Protein AF-A0A7Y5GXI4-F1 (afdb_monomer_lite)

Radius of gyration: 30.25 Å; chains: 1; bounding box: 59×99×80 Å

Sequence (284 aa):
MESFGSMLVVTMGVVTIVIAIAVLALARKTQARMLRVLALFGCLVLPVLTLSAISGMTFEKSKKTDFCISCHSMEAYGHSLSAEDSEYIPAVHYQNNYVPKDKACYTCHTDYTWYGTVKGKMNGMKHLWVAYMGEVPEKIELYSPYQNRECLQCHDGSKKFEKKKAHRTDDVTIADLKSGKTSCLQSGCHDVIHEVDEFRDGPQVPEEEEEEADEEANEEAADEPAEEAAEPAADEPAADEDKAAEEANPADVAGETPTPSDNPEANNPQPNEGTGEQPDKATE

pLDDT: mean 75.32, std 19.66, range [39.31, 96.69]

Secondary structure (DSSP, 8-state):
-HHHHHHHHHHHHHHHHHHHHHHHHHHHH---HHHHHHHHHHHHHHHHHHHHHHHHHHHHHTTSHHHHHTSGGGHHHHHGGG---TT-HHHHHHHTTSS-GGGHHHHHHS-SSHHHHHHHHHHHHHHHHHHHHS---SS---SSPPPHHHHHHHHTT-HHHHH-GGGSSSS--HHHHHHTSS-TTSTTSS--S--HHHHTTPPPPPTTSSSSHHHHHHHGGG----------------------------------PPP-----------------PPPPP---

Foldseek 3Di:
DVVVVVVVLVVVVVVLVVVLVVLVVVLVVDPDPVSVVVSVCSNPVVVVVSVVVVCVVVLVQCQFPCNQCVDLVCVLLVVLLCDPDPLAPNVVCQVVVVDPVGRSCVLQCFDPDPCSSVVVVVVVVVVVCCVPPHPDDPDDDDPDPRALVSVCVSLPPDPCNQPDVVCVDPVHHPVCSVVRVDDCCPPPHSVNYRPSVVRNPPDRPDPPDPPVVVVVVVVVPPDDDDDDDDDDDDDDDDDYDDDDDDDDDDDDDDDDDDDDDDDDDDDDDDDDPDDDDDDDDDDD

Structure (mmCIF, N/CA/C/O backbone):
data_AF-A0A7Y5GXI4-F1
#
_entry.id   AF-A0A7Y5GXI4-F1
#
loop_
_atom_site.group_PDB
_atom_site.id
_atom_site.type_symbol
_atom_site.label_atom_id
_atom_site.label_alt_id
_atom_site.label_comp_id
_atom_site.label_asym_id
_atom_site.label_entity_id
_atom_site.label_seq_id
_atom_site.pdbx_PDB_ins_code
_atom_site.Cartn_x
_atom_site.Cartn_y
_atom_site.Cartn_z
_atom_site.occupancy
_atom_site.B_iso_or_equiv
_atom_site.auth_seq_id
_atom_site.auth_comp_id
_atom_site.auth_asym_id
_atom_site.auth_atom_id
_atom_site.pdbx_PDB_model_num
ATOM 1 N N . MET A 1 1 ? -10.331 7.078 -22.422 1.00 53.31 1 MET A N 1
ATOM 2 C CA . MET A 1 1 ? -9.021 7.763 -22.617 1.00 53.31 1 MET A CA 1
ATOM 3 C C . MET A 1 1 ? -7.782 6.856 -22.497 1.00 53.31 1 MET A C 1
ATOM 5 O O . MET A 1 1 ? -6.699 7.273 -22.898 1.00 53.31 1 MET A O 1
ATOM 9 N N . GLU A 1 2 ? -7.886 5.614 -22.014 1.00 52.84 2 GLU A N 1
ATOM 10 C CA . GLU A 1 2 ? -6.703 4.772 -21.747 1.00 52.84 2 GLU A CA 1
ATOM 11 C C . GLU A 1 2 ? -6.013 4.172 -22.988 1.00 52.84 2 GLU A C 1
ATOM 13 O O . GLU A 1 2 ? -4.799 3.953 -22.979 1.00 52.84 2 GLU A O 1
ATOM 18 N N . SER A 1 3 ? -6.745 3.980 -24.092 1.00 60.69 3 SER A N 1
ATOM 19 C CA . SER A 1 3 ? -6.191 3.467 -25.357 1.00 60.69 3 SER A CA 1
ATOM 20 C C . SER A 1 3 ? -5.168 4.419 -25.992 1.00 60.69 3 SER A C 1
ATOM 22 O O . SER A 1 3 ? -4.167 3.972 -26.559 1.00 60.69 3 SER A O 1
ATOM 24 N N . PHE A 1 4 ? -5.363 5.731 -25.831 1.00 70.38 4 PHE A N 1
ATOM 25 C CA . PHE A 1 4 ? -4.449 6.756 -26.335 1.00 70.38 4 PHE A CA 1
ATOM 26 C C . PHE A 1 4 ? -3.092 6.721 -25.623 1.00 70.38 4 PHE A C 1
ATOM 28 O O . PHE A 1 4 ? -2.059 6.870 -26.274 1.00 70.38 4 PHE A O 1
ATOM 35 N N . GLY A 1 5 ? -3.069 6.453 -24.313 1.00 67.31 5 GLY A N 1
ATOM 36 C CA . GLY A 1 5 ? -1.829 6.380 -23.535 1.00 67.31 5 GLY A CA 1
ATOM 37 C C . GLY A 1 5 ? -0.940 5.206 -23.951 1.00 67.31 5 GLY A C 1
ATOM 38 O O . GLY A 1 5 ? 0.255 5.381 -24.191 1.00 67.31 5 GLY A O 1
ATOM 39 N N . SER A 1 6 ? -1.529 4.020 -24.115 1.00 71.00 6 SER A N 1
ATOM 40 C CA . SER A 1 6 ? -0.804 2.820 -24.557 1.00 71.00 6 SER A CA 1
ATOM 41 C C . SER A 1 6 ? -0.265 2.968 -25.983 1.00 71.00 6 SER A C 1
ATOM 43 O O . SER A 1 6 ? 0.884 2.614 -26.255 1.00 71.00 6 SER A O 1
ATOM 45 N N . MET A 1 7 ? -1.049 3.564 -26.886 1.00 76.56 7 MET A N 1
ATOM 46 C CA . MET A 1 7 ? -0.609 3.845 -28.255 1.00 76.56 7 MET A CA 1
ATOM 47 C C . MET A 1 7 ? 0.530 4.877 -28.289 1.00 76.56 7 MET A C 1
ATOM 49 O O . MET A 1 7 ? 1.476 4.729 -29.065 1.00 76.56 7 MET A O 1
ATOM 53 N N . LEU A 1 8 ? 0.500 5.880 -27.409 1.00 78.38 8 LEU A N 1
ATOM 54 C CA . LEU A 1 8 ? 1.546 6.898 -27.295 1.00 78.38 8 LEU A CA 1
ATOM 55 C C . LEU A 1 8 ? 2.864 6.311 -26.767 1.00 78.38 8 LEU A C 1
ATOM 57 O O . LEU A 1 8 ? 3.928 6.595 -27.309 1.00 78.38 8 LEU A O 1
ATOM 61 N N . VAL A 1 9 ? 2.817 5.416 -25.777 1.00 74.31 9 VAL A N 1
ATOM 62 C CA . VAL A 1 9 ? 4.024 4.748 -25.257 1.00 74.31 9 VAL A CA 1
ATOM 63 C C . VAL A 1 9 ? 4.666 3.842 -26.311 1.00 74.31 9 VAL A C 1
ATOM 65 O O . VAL A 1 9 ? 5.884 3.886 -26.500 1.00 74.31 9 VAL A O 1
ATOM 68 N N . VAL A 1 10 ? 3.865 3.057 -27.040 1.00 80.19 10 VAL A N 1
ATOM 69 C CA . VAL A 1 10 ? 4.369 2.182 -28.113 1.00 80.19 10 VAL A CA 1
ATOM 70 C C . VAL A 1 10 ? 4.963 3.006 -29.254 1.00 80.19 10 VAL A C 1
ATOM 72 O O . VAL A 1 10 ? 6.066 2.713 -29.716 1.00 80.19 10 VAL A O 1
ATOM 75 N N . THR A 1 11 ? 4.276 4.065 -29.687 1.00 80.31 11 THR A N 1
ATOM 76 C CA . THR A 1 11 ? 4.776 4.943 -30.754 1.00 80.31 11 THR A CA 1
ATOM 77 C C . THR A 1 11 ? 6.047 5.671 -30.336 1.00 80.31 11 THR A C 1
ATOM 79 O O . THR A 1 11 ? 7.002 5.674 -31.113 1.00 80.31 11 THR A O 1
ATOM 82 N N . MET A 1 12 ? 6.130 6.194 -29.106 1.00 77.38 12 MET A N 1
ATOM 83 C CA . MET A 1 12 ? 7.370 6.773 -28.591 1.00 77.38 12 MET A CA 1
ATOM 84 C C . MET A 1 12 ? 8.491 5.739 -28.576 1.00 77.38 12 MET A C 1
ATOM 86 O O . MET A 1 12 ? 9.540 6.018 -29.136 1.00 77.38 12 MET A O 1
ATOM 90 N N . GLY A 1 13 ? 8.267 4.531 -28.048 1.00 79.50 13 GLY A N 1
ATOM 91 C CA . GLY A 1 13 ? 9.274 3.463 -28.029 1.00 79.50 13 GLY A CA 1
ATOM 92 C C . GLY A 1 13 ? 9.808 3.104 -29.421 1.00 79.50 13 GLY A C 1
ATOM 93 O O . GLY A 1 13 ? 11.023 3.025 -29.618 1.00 79.50 13 GLY A O 1
ATOM 94 N N . VAL A 1 14 ? 8.920 2.953 -30.409 1.00 82.81 14 VAL A N 1
ATOM 95 C CA . VAL A 1 14 ? 9.296 2.691 -31.809 1.00 82.81 14 VAL A CA 1
ATOM 96 C C . VAL A 1 14 ? 10.087 3.860 -32.392 1.00 82.81 14 VAL A C 1
ATOM 98 O O . VAL A 1 14 ? 11.131 3.640 -33.006 1.00 82.81 14 VAL A O 1
ATOM 101 N N . VAL A 1 15 ? 9.649 5.101 -32.165 1.00 82.94 15 VAL A N 1
ATOM 102 C CA . VAL A 1 15 ? 10.363 6.305 -32.612 1.00 82.94 15 VAL A CA 1
ATOM 103 C C . VAL A 1 15 ? 11.758 6.363 -31.991 1.00 82.94 15 VAL A C 1
ATOM 105 O O . VAL A 1 15 ? 12.724 6.624 -32.706 1.00 82.94 15 VAL A O 1
ATOM 108 N N . THR A 1 16 ? 11.909 6.027 -30.709 1.00 78.69 16 THR A N 1
ATOM 109 C CA . THR A 1 16 ? 13.209 5.968 -30.036 1.00 78.69 16 THR A CA 1
ATOM 110 C C . THR A 1 16 ? 14.153 4.967 -30.690 1.00 78.69 16 THR A C 1
ATOM 112 O O . THR A 1 16 ? 15.319 5.278 -30.931 1.00 78.69 16 THR A O 1
ATOM 115 N N . ILE A 1 17 ? 13.649 3.772 -31.012 1.00 81.69 17 ILE A N 1
ATOM 116 C CA . ILE A 1 17 ? 14.421 2.714 -31.671 1.00 81.69 17 ILE A CA 1
ATOM 117 C C . ILE A 1 17 ? 14.809 3.144 -33.090 1.00 81.69 17 ILE A C 1
ATOM 119 O O . ILE A 1 17 ? 15.964 2.988 -33.483 1.00 81.69 17 ILE A O 1
ATOM 123 N N . VAL A 1 18 ? 13.884 3.735 -33.850 1.00 83.94 18 VAL A N 1
ATOM 124 C CA . VAL A 1 18 ? 14.155 4.234 -35.207 1.00 83.94 18 VAL A CA 1
ATOM 125 C C . VAL A 1 18 ? 15.18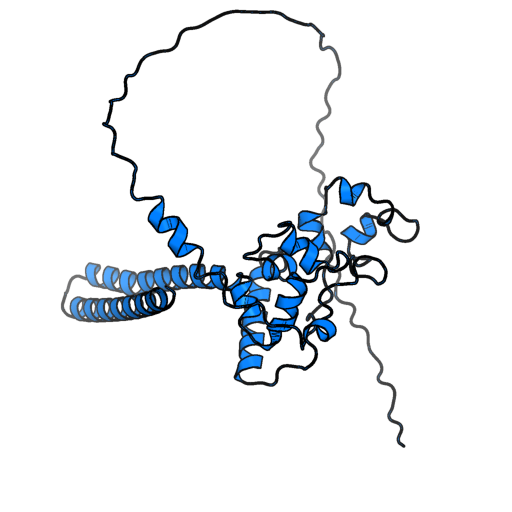8 5.361 -35.178 1.00 83.94 18 VAL A C 1
ATOM 127 O O . VAL A 1 18 ? 16.126 5.336 -35.973 1.00 83.94 18 VAL A O 1
ATOM 130 N N . ILE A 1 19 ? 15.082 6.305 -34.237 1.00 80.88 19 ILE A N 1
ATOM 131 C CA . ILE A 1 19 ? 16.066 7.379 -34.043 1.00 80.88 19 ILE A CA 1
ATOM 132 C C . ILE A 1 19 ? 17.422 6.789 -33.654 1.00 80.88 19 ILE A C 1
ATOM 134 O O . ILE A 1 19 ? 18.431 7.185 -34.230 1.00 80.88 19 ILE A O 1
ATOM 138 N N . ALA A 1 20 ? 17.470 5.813 -32.746 1.00 77.69 20 ALA A N 1
ATOM 139 C CA . ALA A 1 20 ? 18.709 5.141 -32.365 1.00 77.69 20 ALA A CA 1
ATOM 140 C C . ALA A 1 20 ? 19.372 4.445 -33.567 1.00 77.69 20 ALA A C 1
ATOM 142 O O . ALA A 1 20 ? 20.564 4.636 -33.811 1.00 77.69 20 ALA A O 1
ATOM 143 N N . ILE A 1 21 ? 18.605 3.703 -34.375 1.00 82.50 21 ILE A N 1
ATOM 144 C CA . ILE A 1 21 ? 19.098 3.039 -35.592 1.00 82.50 21 ILE A CA 1
ATOM 145 C C . ILE A 1 21 ? 19.581 4.069 -36.620 1.00 82.50 21 ILE A C 1
ATOM 147 O O . ILE A 1 21 ? 20.664 3.908 -37.187 1.00 82.50 21 ILE A O 1
ATOM 151 N N . ALA A 1 22 ? 18.822 5.144 -36.841 1.00 81.19 22 ALA A N 1
ATOM 152 C CA . ALA A 1 22 ? 19.187 6.214 -37.764 1.00 81.19 22 ALA A CA 1
ATOM 153 C C . ALA A 1 22 ? 20.466 6.935 -37.312 1.00 81.19 22 ALA A C 1
ATOM 155 O O . ALA A 1 22 ? 21.380 7.135 -38.111 1.00 81.19 22 ALA A O 1
ATOM 156 N N . VAL A 1 23 ? 20.586 7.253 -36.021 1.00 76.69 23 VAL A N 1
ATOM 157 C CA . VAL A 1 23 ? 21.778 7.860 -35.418 1.00 76.69 23 VAL A CA 1
ATOM 158 C C . VAL A 1 23 ? 22.985 6.930 -35.541 1.00 76.69 23 VAL A C 1
ATOM 160 O O . VAL A 1 23 ? 24.057 7.386 -35.932 1.00 76.69 23 VAL A O 1
ATOM 163 N N . LEU A 1 24 ? 22.830 5.624 -35.307 1.00 76.31 24 LEU A N 1
ATOM 164 C CA . LEU A 1 24 ? 23.898 4.637 -35.503 1.00 76.31 24 LEU A CA 1
ATOM 165 C C . LEU A 1 24 ? 24.318 4.521 -36.979 1.00 76.31 24 LEU A C 1
ATOM 167 O O . LEU A 1 24 ? 25.513 4.443 -37.279 1.00 76.31 24 LEU A O 1
ATOM 171 N N . ALA A 1 25 ? 23.363 4.551 -37.912 1.00 81.06 25 ALA A N 1
ATOM 172 C CA . ALA A 1 25 ? 23.631 4.520 -39.349 1.00 81.06 25 ALA A CA 1
ATOM 173 C C . ALA A 1 25 ? 24.361 5.787 -39.831 1.00 81.06 25 ALA A C 1
ATOM 175 O O . ALA A 1 25 ? 25.314 5.699 -40.609 1.00 81.06 25 ALA A O 1
ATOM 176 N N . LEU A 1 26 ? 23.976 6.962 -39.325 1.00 75.00 26 LEU A N 1
ATOM 177 C CA . LEU A 1 26 ? 24.627 8.238 -39.628 1.00 75.00 26 LEU A CA 1
ATOM 178 C C . LEU A 1 26 ? 26.014 8.340 -38.974 1.00 75.00 26 LEU A C 1
ATOM 180 O O . LEU A 1 26 ? 26.975 8.739 -39.632 1.00 75.00 26 LEU A O 1
ATOM 184 N N . ALA A 1 27 ? 26.161 7.880 -37.729 1.00 72.19 27 ALA A N 1
ATOM 185 C CA . ALA A 1 27 ? 27.432 7.850 -37.005 1.00 72.19 27 ALA A CA 1
ATOM 186 C C . ALA A 1 27 ? 28.484 6.952 -37.683 1.00 72.19 27 ALA A C 1
ATOM 188 O O . ALA A 1 27 ? 29.682 7.258 -37.636 1.00 72.19 27 ALA A O 1
ATOM 189 N N . ARG A 1 28 ? 28.052 5.874 -38.362 1.00 74.19 28 ARG A N 1
ATOM 190 C CA . ARG A 1 28 ? 28.919 5.044 -39.220 1.00 74.19 28 ARG A CA 1
ATOM 191 C C . ARG A 1 28 ? 29.485 5.828 -40.405 1.00 74.19 28 ARG A C 1
ATOM 193 O O . ARG A 1 28 ? 30.632 5.597 -40.779 1.00 74.19 28 ARG A O 1
ATOM 200 N N . LYS A 1 29 ? 28.710 6.757 -40.973 1.00 77.81 29 LYS A N 1
ATOM 201 C CA . LYS A 1 29 ? 29.085 7.532 -42.166 1.00 77.81 29 LYS A CA 1
ATOM 202 C C . LYS A 1 29 ? 29.951 8.754 -41.836 1.00 77.81 29 LYS A C 1
ATOM 204 O O . LYS A 1 29 ? 30.769 9.164 -42.651 1.00 77.81 29 LYS A O 1
ATOM 209 N N . THR A 1 30 ? 29.814 9.321 -40.640 1.00 69.38 30 THR A N 1
ATOM 210 C CA . THR A 1 30 ? 30.588 10.494 -40.204 1.00 69.38 30 THR A CA 1
ATOM 211 C C . THR A 1 30 ? 31.932 10.106 -39.572 1.00 69.38 30 THR A C 1
ATOM 213 O O . THR A 1 30 ? 31.997 9.202 -38.734 1.00 69.38 30 THR A O 1
ATOM 216 N N . GLN A 1 31 ? 33.016 10.805 -39.933 1.00 72.00 31 GLN A N 1
ATOM 217 C CA . GLN A 1 31 ? 34.369 10.565 -39.398 1.00 72.00 31 GLN A CA 1
ATOM 218 C C . GLN A 1 31 ? 34.646 11.286 -38.060 1.00 72.00 31 GLN A C 1
ATOM 220 O O . GLN A 1 31 ? 35.673 11.048 -37.424 1.00 72.00 31 GLN A O 1
ATOM 225 N N . ALA A 1 32 ? 33.728 12.145 -37.604 1.00 77.44 32 ALA A N 1
ATOM 226 C CA . ALA A 1 32 ? 33.871 12.903 -36.366 1.00 77.44 32 ALA A CA 1
ATOM 227 C C . ALA A 1 32 ? 33.723 11.991 -35.136 1.00 77.44 32 ALA A C 1
ATOM 229 O O . ALA A 1 32 ? 32.630 11.532 -34.797 1.00 77.44 32 ALA A O 1
ATOM 230 N N . ARG A 1 33 ? 34.838 11.754 -34.435 1.00 79.94 33 ARG A N 1
ATOM 231 C CA . ARG A 1 33 ? 34.908 10.933 -33.212 1.00 79.94 33 ARG A CA 1
ATOM 232 C C . ARG A 1 33 ? 33.918 11.401 -32.136 1.00 79.94 33 ARG A C 1
ATOM 234 O O . ARG A 1 33 ? 33.320 10.570 -31.465 1.00 79.94 33 ARG A O 1
ATOM 241 N N . MET A 1 34 ? 33.702 12.714 -32.033 1.00 79.44 34 MET A N 1
ATOM 242 C CA . MET A 1 34 ? 32.787 13.334 -31.068 1.00 79.44 34 MET A CA 1
ATOM 243 C C . MET A 1 34 ? 31.315 12.983 -31.330 1.00 79.44 34 MET A C 1
ATOM 245 O O . MET A 1 34 ? 30.591 12.660 -30.392 1.00 79.44 34 MET A O 1
ATOM 249 N N . LEU A 1 35 ? 30.881 12.957 -32.596 1.00 78.88 35 LEU A N 1
ATOM 250 C CA . LEU A 1 35 ? 29.496 12.624 -32.941 1.00 78.88 35 LEU A CA 1
ATOM 251 C C . LEU A 1 35 ? 29.172 11.155 -32.638 1.00 78.88 35 LEU A C 1
ATOM 253 O O . LEU A 1 35 ? 28.067 10.849 -32.210 1.00 78.88 35 LEU A O 1
ATOM 257 N N . ARG A 1 36 ? 30.150 10.250 -32.779 1.00 78.00 36 ARG A N 1
ATOM 258 C CA . ARG A 1 36 ? 29.990 8.834 -32.401 1.00 78.00 36 ARG A CA 1
ATOM 259 C C . ARG A 1 36 ? 29.813 8.645 -30.895 1.00 78.00 36 ARG A C 1
ATOM 261 O O . ARG A 1 36 ? 29.026 7.799 -30.486 1.00 78.00 36 ARG A O 1
ATOM 268 N N . VAL A 1 37 ? 30.524 9.429 -30.082 1.00 84.06 37 VAL A N 1
ATOM 269 C CA . VAL A 1 37 ? 30.386 9.387 -28.618 1.00 84.06 37 VAL A CA 1
ATOM 270 C C . VAL A 1 37 ? 29.032 9.953 -28.189 1.00 84.06 37 VAL A C 1
ATOM 272 O O . VAL A 1 37 ? 28.341 9.314 -27.403 1.00 84.06 37 VAL A O 1
ATOM 275 N N . LEU A 1 38 ? 28.605 11.087 -28.757 1.00 83.62 38 LEU A N 1
ATOM 276 C CA . LEU A 1 38 ? 27.276 11.657 -28.493 1.00 83.62 38 LEU A CA 1
ATOM 277 C C . LEU A 1 38 ? 26.142 10.725 -28.940 1.00 83.62 38 LEU A C 1
ATOM 279 O O . LEU A 1 38 ? 25.173 10.554 -28.209 1.00 83.62 38 LEU A O 1
ATOM 283 N N . ALA A 1 39 ? 26.287 10.075 -30.097 1.00 80.81 39 ALA A N 1
ATOM 284 C CA . ALA A 1 39 ? 25.351 9.068 -30.591 1.00 80.81 39 ALA A CA 1
ATOM 285 C C . ALA A 1 39 ? 25.213 7.877 -29.630 1.00 80.81 39 ALA A C 1
ATOM 287 O O . ALA A 1 39 ? 24.099 7.443 -29.349 1.00 80.81 39 ALA A O 1
ATOM 288 N N . LEU A 1 40 ? 26.331 7.371 -29.099 1.00 81.06 40 LEU A N 1
ATOM 289 C CA . LEU A 1 40 ? 26.331 6.298 -28.101 1.00 81.06 40 LEU A CA 1
ATOM 290 C C . LEU A 1 40 ? 25.668 6.732 -26.793 1.00 81.06 40 LEU A C 1
ATOM 292 O O . LEU A 1 40 ? 24.835 5.999 -26.269 1.00 81.06 40 LEU A O 1
ATOM 296 N N . PHE A 1 41 ? 25.990 7.928 -26.294 1.00 85.44 41 PHE A N 1
ATOM 297 C CA . PHE A 1 41 ? 25.350 8.472 -25.097 1.00 85.44 41 PHE A CA 1
ATOM 298 C C . PHE A 1 41 ? 23.848 8.663 -25.294 1.00 85.44 41 PHE A C 1
ATOM 300 O O . PHE A 1 41 ? 23.080 8.220 -24.452 1.00 85.44 41 PHE A O 1
ATOM 307 N N . GLY A 1 42 ? 23.408 9.242 -26.413 1.00 83.31 42 GLY A N 1
ATOM 308 C CA . GLY A 1 42 ? 21.984 9.386 -26.722 1.00 83.31 42 GLY A CA 1
ATOM 309 C C . GLY A 1 42 ? 21.275 8.034 -26.827 1.00 83.31 42 GLY A C 1
ATOM 310 O O . GLY A 1 42 ? 20.219 7.848 -26.234 1.00 83.31 42 GLY A O 1
ATOM 311 N N . CYS A 1 43 ? 21.890 7.060 -27.503 1.00 82.62 43 CYS A N 1
ATOM 312 C CA . CYS A 1 43 ? 21.346 5.710 -27.646 1.00 82.62 43 CYS A CA 1
ATOM 313 C C . CYS A 1 43 ? 21.269 4.940 -26.317 1.00 82.62 43 CYS A C 1
ATOM 315 O O . CYS A 1 43 ? 20.466 4.022 -26.208 1.00 82.62 43 CYS A O 1
ATOM 317 N N . LEU A 1 44 ? 22.092 5.277 -25.321 1.00 85.75 44 LEU A N 1
ATOM 318 C CA . LEU A 1 44 ? 22.092 4.608 -24.019 1.00 85.75 44 LEU A CA 1
ATOM 319 C C . LEU A 1 44 ? 21.220 5.350 -23.000 1.00 85.75 44 LEU A C 1
ATOM 321 O O . LEU A 1 44 ? 20.376 4.745 -22.348 1.00 85.75 44 LEU A O 1
ATOM 325 N N . VAL A 1 45 ? 21.394 6.664 -22.879 1.00 88.62 45 VAL A N 1
ATOM 326 C CA . VAL A 1 45 ? 20.716 7.493 -21.875 1.00 88.62 45 VAL A CA 1
ATOM 327 C C . VAL A 1 45 ? 19.237 7.643 -22.195 1.00 88.62 45 VAL A C 1
ATOM 329 O O . VAL A 1 45 ? 18.406 7.543 -21.297 1.00 88.62 45 VAL A O 1
ATOM 332 N N . LEU A 1 46 ? 18.883 7.864 -23.461 1.00 82.56 46 LEU A N 1
ATOM 333 C CA . LEU A 1 46 ? 17.509 8.192 -23.817 1.00 82.56 46 LEU A CA 1
ATOM 334 C C . LEU A 1 46 ? 16.548 7.007 -23.583 1.00 82.56 46 LEU A C 1
ATOM 336 O O . LEU A 1 46 ? 15.534 7.222 -22.918 1.00 82.56 46 LEU A O 1
ATOM 340 N N . PRO A 1 47 ? 16.862 5.752 -23.975 1.00 82.75 47 PRO A N 1
ATOM 341 C CA . PRO A 1 47 ? 16.037 4.604 -23.599 1.00 82.75 47 PRO A CA 1
ATOM 342 C C . PRO A 1 47 ? 15.919 4.430 -22.085 1.00 82.75 47 PRO A C 1
ATOM 344 O O . PRO A 1 47 ? 14.816 4.227 -21.588 1.00 82.75 47 PRO A O 1
ATOM 347 N N . VAL A 1 48 ? 17.016 4.588 -21.338 1.00 88.31 48 VAL A N 1
ATOM 348 C CA . VAL A 1 48 ? 17.006 4.481 -19.870 1.00 88.31 48 VAL A CA 1
ATOM 349 C C . VAL A 1 48 ? 16.081 5.524 -19.241 1.00 88.31 48 VAL A C 1
ATOM 351 O O . VAL A 1 48 ? 15.282 5.177 -18.372 1.00 88.31 48 VAL A O 1
ATOM 354 N N . LEU A 1 49 ? 16.125 6.777 -19.699 1.00 85.88 49 LEU A N 1
ATOM 355 C CA . LEU A 1 49 ? 15.235 7.832 -19.210 1.00 85.88 49 LEU A CA 1
ATOM 356 C C . LEU A 1 49 ? 13.770 7.544 -19.549 1.00 85.88 49 LEU A C 1
ATOM 358 O O . LEU A 1 49 ? 12.916 7.647 -18.671 1.00 85.88 49 LEU A O 1
ATOM 362 N N . THR A 1 50 ? 13.474 7.128 -20.785 1.00 84.62 50 THR A N 1
ATOM 363 C CA . THR A 1 50 ? 12.094 6.792 -21.181 1.00 84.62 50 THR A CA 1
ATOM 364 C C . THR A 1 50 ? 11.543 5.609 -20.388 1.00 84.62 50 THR A C 1
ATOM 366 O O . THR A 1 50 ? 10.431 5.688 -19.873 1.00 84.62 50 THR A O 1
ATOM 369 N N . LEU A 1 51 ? 12.333 4.546 -20.204 1.00 84.50 51 LEU A N 1
ATOM 370 C CA . LEU A 1 51 ? 11.951 3.388 -19.397 1.00 84.50 51 LEU A CA 1
ATOM 371 C C . LEU A 1 51 ? 11.739 3.769 -17.935 1.00 84.50 51 LEU A C 1
ATOM 373 O O . LEU A 1 51 ? 10.783 3.300 -17.325 1.00 84.50 51 LEU A O 1
ATOM 377 N N . SER A 1 52 ? 12.584 4.640 -17.383 1.00 80.56 52 SER A N 1
ATOM 378 C CA . SER A 1 52 ? 12.438 5.120 -16.005 1.00 80.56 52 SER A CA 1
ATOM 379 C C . SER A 1 52 ? 11.151 5.929 -15.830 1.00 80.56 52 SER A C 1
ATOM 381 O O . SER A 1 52 ? 10.413 5.702 -14.875 1.00 80.56 52 SER A O 1
ATOM 383 N N . ALA A 1 53 ? 10.834 6.815 -16.780 1.00 84.06 53 ALA A N 1
ATOM 384 C CA . ALA A 1 53 ? 9.600 7.598 -16.763 1.00 84.06 53 ALA A CA 1
ATOM 385 C C . ALA A 1 53 ? 8.349 6.710 -16.886 1.00 84.06 53 ALA A C 1
ATOM 387 O O . ALA A 1 53 ? 7.420 6.832 -16.088 1.00 84.06 53 ALA A O 1
ATOM 388 N N . ILE A 1 54 ? 8.341 5.767 -17.836 1.00 81.69 54 ILE A N 1
ATOM 389 C CA . ILE A 1 54 ? 7.240 4.806 -18.018 1.00 81.69 54 ILE A CA 1
ATOM 390 C C . ILE A 1 54 ? 7.071 3.934 -16.770 1.00 81.69 54 ILE A C 1
ATOM 392 O O . ILE A 1 54 ? 5.949 3.729 -16.303 1.00 81.69 54 ILE A O 1
ATOM 396 N N . SER A 1 55 ? 8.180 3.454 -16.204 1.00 80.31 55 SER A N 1
ATOM 397 C CA . SER A 1 55 ? 8.165 2.668 -14.969 1.00 80.31 55 SER A CA 1
ATOM 398 C C . SER A 1 55 ? 7.565 3.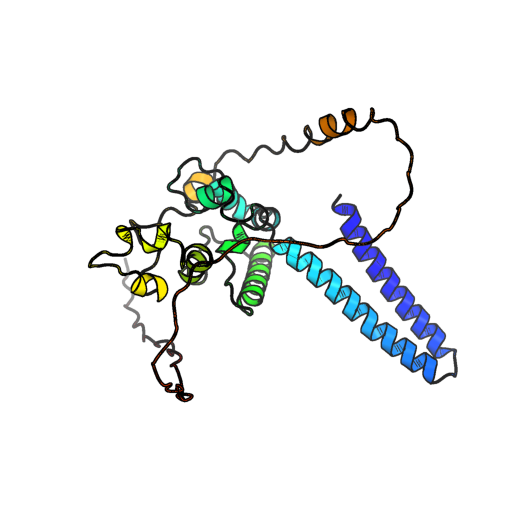478 -13.825 1.00 80.31 55 SER A C 1
ATOM 400 O O . SER A 1 55 ? 6.695 2.971 -13.138 1.00 80.31 55 SER A O 1
ATOM 402 N N . GLY A 1 56 ? 7.935 4.751 -13.660 1.00 83.81 56 GLY A N 1
ATOM 403 C CA . GLY A 1 56 ? 7.349 5.626 -12.638 1.00 83.81 56 GLY A CA 1
ATOM 404 C C . GLY A 1 56 ? 5.830 5.788 -12.774 1.00 83.81 56 GLY A C 1
ATOM 405 O O . GLY A 1 56 ? 5.104 5.651 -11.793 1.00 83.81 56 GLY A O 1
ATOM 406 N N . MET A 1 57 ? 5.326 6.000 -13.992 1.00 83.94 57 MET A N 1
ATOM 407 C CA . MET A 1 57 ? 3.883 6.156 -14.231 1.00 83.94 57 MET A CA 1
ATOM 408 C C . MET A 1 57 ? 3.101 4.861 -13.991 1.00 83.94 57 MET A C 1
ATOM 410 O O . MET A 1 57 ? 2.086 4.855 -13.295 1.00 83.94 57 MET A O 1
ATOM 414 N N . THR A 1 58 ? 3.582 3.745 -14.543 1.00 84.38 58 THR A N 1
ATOM 415 C CA . THR A 1 58 ? 2.967 2.422 -14.328 1.00 84.38 58 THR A CA 1
ATOM 416 C C . THR A 1 58 ? 3.016 2.022 -12.857 1.00 84.38 58 THR A C 1
ATOM 418 O O . THR A 1 58 ? 2.087 1.407 -12.337 1.00 84.38 58 THR A O 1
ATOM 421 N N . PHE A 1 59 ? 4.063 2.443 -12.153 1.00 84.88 59 PHE A N 1
ATOM 422 C CA . PHE A 1 59 ? 4.226 2.199 -10.736 1.00 84.88 59 PHE A CA 1
ATOM 423 C C . PHE A 1 59 ? 3.202 2.932 -9.875 1.00 84.88 59 PHE A C 1
ATOM 425 O O . PHE A 1 59 ? 2.792 2.361 -8.868 1.00 84.88 59 PHE A O 1
ATOM 432 N N . GLU A 1 60 ? 2.794 4.147 -10.243 1.00 86.69 60 GLU A N 1
ATOM 433 C CA . GLU A 1 60 ? 1.709 4.859 -9.561 1.00 86.69 60 GLU A CA 1
ATOM 434 C C . GLU A 1 60 ? 0.338 4.276 -9.901 1.00 86.69 60 GLU A C 1
ATOM 436 O O . GLU A 1 60 ? -0.482 4.108 -8.999 1.00 86.69 60 GLU A O 1
ATOM 441 N N . LYS A 1 61 ? 0.101 3.889 -11.163 1.00 89.38 61 LYS A N 1
ATOM 442 C CA . LYS A 1 61 ? -1.144 3.209 -11.555 1.00 89.38 61 LYS A CA 1
ATOM 443 C C . LYS A 1 61 ? -1.356 1.907 -10.788 1.00 89.38 61 LYS A C 1
ATOM 445 O O . LYS A 1 61 ? -2.459 1.642 -10.335 1.00 89.38 61 LYS A O 1
ATOM 450 N N . SER A 1 62 ? -0.298 1.130 -10.558 1.00 88.44 62 SER A N 1
ATOM 451 C CA . SER A 1 62 ? -0.420 -0.142 -9.836 1.00 88.44 62 SER A CA 1
ATOM 452 C C . SER A 1 62 ? -0.719 0.009 -8.334 1.00 88.44 62 SER A C 1
ATOM 454 O O . SER A 1 62 ? -0.766 -0.997 -7.631 1.00 88.44 62 SER A O 1
ATOM 456 N N . LYS A 1 63 ? -0.795 1.238 -7.809 1.00 90.94 63 LYS A N 1
ATOM 457 C CA . LYS A 1 63 ? -1.214 1.525 -6.427 1.00 90.94 63 LYS A CA 1
ATOM 458 C C . LYS A 1 63 ? -2.704 1.840 -6.345 1.00 90.94 63 LYS A C 1
ATOM 460 O O . LYS A 1 63 ? -3.199 2.071 -5.245 1.00 90.94 63 LYS A O 1
ATOM 465 N N . LYS A 1 64 ? -3.376 1.936 -7.496 1.00 93.88 64 LYS A N 1
ATOM 466 C CA . LYS A 1 64 ? -4.764 2.354 -7.560 1.00 93.88 64 LYS A CA 1
ATOM 467 C C . LYS A 1 64 ? -5.692 1.248 -7.069 1.00 93.88 64 LYS A C 1
ATOM 469 O O . LYS A 1 64 ? -5.450 0.083 -7.375 1.00 93.88 64 LYS A O 1
ATOM 474 N N . THR A 1 65 ? -6.747 1.613 -6.348 1.00 94.88 65 THR A N 1
ATOM 475 C CA . THR A 1 65 ? -7.792 0.675 -5.905 1.00 94.88 65 THR A CA 1
ATOM 476 C C . THR A 1 65 ? -8.395 -0.056 -7.102 1.00 94.88 65 THR A C 1
ATOM 478 O O . THR A 1 65 ? -8.392 -1.283 -7.108 1.00 94.88 65 THR A O 1
ATOM 481 N N . ASP A 1 66 ? -8.747 0.674 -8.164 1.00 94.31 66 ASP A N 1
ATOM 482 C CA . ASP A 1 66 ? -9.325 0.122 -9.402 1.00 94.31 66 ASP A CA 1
ATOM 483 C C . ASP A 1 66 ? -8.402 -0.910 -10.058 1.00 94.31 66 ASP A C 1
ATOM 485 O O . ASP A 1 66 ? -8.838 -1.951 -10.543 1.00 94.31 66 ASP A O 1
ATOM 489 N N . PHE A 1 67 ? -7.086 -0.677 -10.004 1.00 92.75 67 PHE A N 1
ATOM 490 C CA . PHE A 1 67 ? -6.110 -1.646 -10.496 1.00 92.75 67 PHE A CA 1
ATOM 491 C C . PHE A 1 67 ? -6.126 -2.933 -9.663 1.00 92.75 67 PHE A C 1
ATOM 493 O O . PHE A 1 67 ? -6.071 -4.025 -10.227 1.00 92.75 67 PHE A O 1
ATOM 500 N N . CYS A 1 68 ? -6.208 -2.829 -8.335 1.00 91.88 68 CYS A N 1
ATOM 501 C CA . CYS A 1 68 ? -6.252 -3.992 -7.450 1.00 91.88 68 CYS A CA 1
ATOM 502 C C . CYS A 1 68 ? -7.519 -4.835 -7.656 1.00 91.88 68 CYS A C 1
ATOM 504 O O . CYS A 1 68 ? -7.415 -6.059 -7.682 1.00 91.88 68 CYS A O 1
ATOM 506 N N . ILE A 1 69 ? -8.679 -4.200 -7.842 1.00 93.38 69 ILE A N 1
ATOM 507 C CA . ILE A 1 69 ? -9.971 -4.889 -8.013 1.00 93.38 69 ILE A CA 1
ATOM 508 C C . ILE A 1 69 ? -10.264 -5.294 -9.464 1.00 93.38 69 ILE A C 1
ATOM 510 O O . ILE A 1 69 ? -11.190 -6.053 -9.705 1.00 93.38 69 ILE A O 1
ATOM 514 N N . SER A 1 70 ? -9.443 -4.867 -10.431 1.00 92.19 70 SER A N 1
ATOM 515 C CA . SER A 1 70 ? -9.591 -5.252 -11.846 1.00 92.19 70 SER A CA 1
ATOM 516 C C . SER A 1 70 ? -9.456 -6.760 -12.114 1.00 92.19 70 SER A C 1
ATOM 518 O O . SER A 1 70 ? -9.817 -7.246 -13.186 1.00 92.19 70 SER A O 1
ATOM 520 N N . CYS A 1 71 ? -8.901 -7.516 -11.165 1.00 90.50 71 CYS A N 1
ATOM 521 C CA . CYS A 1 71 ? -8.853 -8.971 -11.232 1.00 90.50 71 CYS A CA 1
ATOM 522 C C . CYS A 1 71 ? -10.124 -9.556 -10.611 1.00 90.50 71 CYS A C 1
ATOM 524 O O . CYS A 1 71 ? -10.392 -9.283 -9.446 1.00 90.50 71 CYS A O 1
ATOM 526 N N . HIS A 1 72 ? -10.825 -10.448 -11.320 1.00 90.25 72 HIS A N 1
ATOM 527 C CA . HIS A 1 72 ? -12.040 -11.110 -10.811 1.00 90.25 72 HIS A CA 1
ATOM 528 C C . HIS A 1 72 ? -11.855 -11.736 -9.414 1.00 90.25 72 HIS A C 1
ATOM 530 O O . HIS A 1 72 ? -12.727 -11.654 -8.560 1.00 90.25 72 HIS A O 1
ATOM 536 N N . SER A 1 73 ? -10.678 -12.307 -9.127 1.00 90.62 73 SER A N 1
ATOM 537 C CA . SER A 1 73 ? -10.377 -12.914 -7.824 1.00 90.62 73 SER A CA 1
ATOM 538 C C . SER A 1 73 ? -10.349 -11.910 -6.664 1.00 90.62 73 SER A C 1
ATOM 540 O O . SER A 1 73 ? -10.327 -12.317 -5.508 1.00 90.62 73 SER A O 1
ATOM 542 N N . MET A 1 74 ? -10.279 -10.611 -6.964 1.00 92.69 74 MET A N 1
ATOM 543 C CA . MET A 1 74 ? -10.252 -9.505 -6.005 1.00 92.69 74 MET A CA 1
ATOM 544 C C . MET A 1 74 ? -11.594 -8.762 -5.910 1.00 92.69 74 MET A C 1
ATOM 546 O O . MET A 1 74 ? -11.722 -7.872 -5.075 1.00 92.69 74 MET A O 1
ATOM 550 N N . GLU A 1 75 ? -12.596 -9.122 -6.713 1.00 91.06 75 GLU A N 1
ATOM 551 C CA . GLU A 1 75 ? -13.888 -8.424 -6.789 1.00 91.06 75 GLU A CA 1
ATOM 552 C C . GLU A 1 75 ? -14.620 -8.403 -5.435 1.00 91.06 75 GLU A C 1
ATOM 554 O O . GLU A 1 75 ? -14.983 -7.335 -4.944 1.00 91.06 75 GLU A O 1
ATOM 559 N N . ALA A 1 76 ? -14.701 -9.549 -4.747 1.00 92.19 76 ALA A N 1
ATOM 560 C CA . ALA A 1 76 ? -15.287 -9.648 -3.404 1.00 92.19 76 ALA A CA 1
ATOM 561 C C . ALA A 1 76 ? -14.588 -8.742 -2.368 1.00 92.19 76 ALA A C 1
ATOM 563 O O . ALA A 1 76 ? -15.232 -8.163 -1.492 1.00 92.19 76 ALA A O 1
ATOM 564 N N . TYR A 1 77 ? -13.269 -8.551 -2.492 1.00 93.88 77 TYR A N 1
ATOM 565 C CA . TYR A 1 77 ? -12.533 -7.607 -1.646 1.00 93.88 77 TYR A CA 1
ATOM 566 C C . TYR A 1 77 ? -12.921 -6.158 -1.962 1.00 93.88 77 TYR A C 1
ATOM 568 O O . TYR A 1 77 ? -13.012 -5.342 -1.047 1.00 93.88 77 TYR A O 1
ATOM 576 N N . GLY A 1 78 ? -13.191 -5.839 -3.230 1.00 93.56 78 GLY A N 1
ATOM 577 C CA . GLY A 1 78 ? -13.767 -4.558 -3.638 1.00 93.56 78 GLY A CA 1
ATOM 578 C C . GLY A 1 78 ? -15.141 -4.318 -3.010 1.00 93.56 78 GLY A C 1
ATOM 579 O O . GLY A 1 78 ? -15.352 -3.273 -2.401 1.00 93.56 78 GLY A O 1
ATOM 580 N N . HIS A 1 79 ? -16.036 -5.307 -3.052 1.00 92.50 79 HIS A N 1
ATOM 581 C CA . HIS A 1 79 ? -17.371 -5.219 -2.444 1.00 92.50 79 HIS A CA 1
ATOM 582 C C . HIS A 1 79 ? -17.347 -4.989 -0.930 1.00 92.50 79 HIS A C 1
ATOM 584 O O . HIS A 1 79 ? -18.169 -4.234 -0.407 1.00 92.50 79 HIS A O 1
ATOM 590 N N . SER A 1 80 ? -16.364 -5.550 -0.223 1.00 93.31 80 SER A N 1
ATOM 591 C CA . SER A 1 80 ? -16.201 -5.293 1.214 1.00 93.31 80 SER A CA 1
ATOM 592 C C . SER A 1 80 ? -15.918 -3.816 1.546 1.00 93.31 80 SER A C 1
ATOM 594 O O . SER A 1 80 ? -16.123 -3.392 2.679 1.00 93.31 80 SER A O 1
ATOM 596 N N . LEU A 1 81 ? -15.482 -2.996 0.576 1.00 94.12 81 LEU A N 1
ATOM 597 C CA . LEU A 1 81 ? -15.306 -1.547 0.758 1.00 94.12 81 LEU A CA 1
ATOM 598 C C . LEU A 1 81 ? -16.648 -0.805 0.834 1.00 94.12 81 LEU A C 1
ATOM 600 O O . LEU A 1 81 ? -16.719 0.290 1.393 1.00 94.12 81 LEU A O 1
ATOM 604 N N . SER A 1 82 ? -17.709 -1.394 0.287 1.00 92.81 82 SER A N 1
ATOM 605 C CA . SER A 1 82 ? -19.074 -0.857 0.276 1.00 92.81 82 SER A CA 1
ATOM 606 C C . SER A 1 82 ? -19.986 -1.467 1.345 1.00 92.81 82 SER A C 1
ATOM 608 O O . SER A 1 82 ? -21.177 -1.176 1.350 1.00 92.81 82 SER A O 1
ATOM 610 N N . ALA A 1 83 ? -19.461 -2.288 2.262 1.00 92.75 83 ALA A N 1
ATOM 611 C CA . ALA A 1 83 ? -20.270 -2.846 3.344 1.00 92.75 83 ALA A CA 1
ATOM 612 C C . ALA A 1 83 ? -20.870 -1.726 4.220 1.00 92.75 83 ALA A C 1
ATOM 614 O O . ALA A 1 83 ? -20.168 -0.795 4.612 1.00 92.75 83 ALA A O 1
ATOM 615 N N . GLU A 1 84 ? -22.167 -1.797 4.522 1.00 90.56 84 GLU A N 1
ATOM 616 C CA . GLU A 1 84 ? -22.852 -0.781 5.343 1.00 90.56 84 GLU A CA 1
ATOM 617 C C . GLU A 1 84 ? -22.518 -0.905 6.837 1.00 90.56 84 GLU A C 1
ATOM 619 O O . GLU A 1 84 ? -22.712 0.034 7.614 1.00 90.56 84 GLU A O 1
ATOM 624 N N . ASP A 1 85 ? -22.017 -2.067 7.253 1.00 90.44 85 ASP A N 1
ATOM 625 C CA . ASP A 1 85 ? -21.703 -2.338 8.644 1.00 90.44 85 ASP A CA 1
ATOM 626 C C . ASP A 1 85 ? -20.386 -1.661 9.061 1.00 90.44 85 ASP A C 1
ATOM 628 O O . ASP A 1 85 ? -19.317 -1.850 8.480 1.00 90.44 85 ASP A O 1
ATOM 632 N N . SER A 1 86 ? -20.481 -0.861 10.123 1.00 88.50 86 SER A N 1
ATOM 633 C CA . SER A 1 86 ? -19.365 -0.140 10.730 1.00 88.50 86 SER A CA 1
ATOM 634 C C . SER A 1 86 ? -18.307 -1.030 11.395 1.00 88.50 86 SER A C 1
ATOM 636 O O . SER A 1 86 ? -17.258 -0.521 11.796 1.00 88.50 86 SER A O 1
ATOM 638 N N . GLU A 1 87 ? -18.566 -2.328 11.551 1.00 92.56 87 GLU A N 1
ATOM 639 C CA . GLU A 1 87 ? -17.574 -3.293 12.029 1.00 92.56 87 GLU A CA 1
ATOM 640 C C . GLU A 1 87 ? -16.507 -3.583 10.964 1.00 92.56 87 GLU A C 1
ATOM 642 O O . GLU A 1 87 ? -15.341 -3.788 11.311 1.00 92.56 87 GLU A O 1
ATOM 647 N N . TYR A 1 88 ? -16.855 -3.479 9.676 1.00 94.75 88 TYR A N 1
ATOM 648 C CA . TYR A 1 88 ? -15.925 -3.675 8.568 1.00 94.75 88 TYR A CA 1
ATOM 649 C C . TYR A 1 88 ? -14.901 -2.543 8.495 1.00 94.75 88 TYR A C 1
ATOM 651 O O . TYR A 1 88 ? -15.162 -1.432 8.022 1.00 94.75 88 TYR A O 1
ATOM 659 N N . ILE A 1 89 ? -13.672 -2.850 8.906 1.00 95.62 89 ILE A N 1
ATOM 660 C CA . ILE A 1 89 ? -12.537 -1.925 8.835 1.00 95.62 89 ILE A CA 1
ATOM 661 C C . ILE A 1 89 ? -12.356 -1.325 7.433 1.00 95.62 89 ILE A C 1
ATOM 663 O O . ILE A 1 89 ? -12.267 -0.093 7.350 1.00 95.62 89 ILE A O 1
ATOM 667 N N . PRO A 1 90 ? -12.274 -2.112 6.338 1.00 95.31 90 PRO A N 1
ATOM 668 C CA . PRO A 1 90 ? -12.016 -1.549 5.017 1.00 95.31 90 PRO A CA 1
ATOM 669 C C . PRO A 1 90 ? -13.158 -0.634 4.561 1.00 95.31 90 PRO A C 1
ATOM 671 O O . PRO A 1 90 ? -12.877 0.443 4.034 1.00 95.31 90 PRO A O 1
ATOM 674 N N . ALA A 1 91 ? -14.415 -0.985 4.852 1.00 95.44 91 ALA A N 1
ATOM 675 C CA . ALA A 1 91 ? -15.577 -0.156 4.544 1.00 95.44 91 ALA A CA 1
ATOM 676 C C . ALA A 1 91 ? -15.526 1.197 5.254 1.00 95.44 91 ALA A C 1
ATOM 678 O O . ALA A 1 91 ? -15.580 2.248 4.613 1.00 95.44 91 ALA A O 1
ATOM 679 N N . VAL A 1 92 ? -15.319 1.192 6.574 1.00 95.94 92 VAL A N 1
ATOM 680 C CA . VAL A 1 92 ? -15.243 2.426 7.364 1.00 95.94 92 VAL A CA 1
ATOM 681 C C . VAL A 1 92 ? -14.105 3.321 6.885 1.00 95.94 92 VAL A C 1
ATOM 683 O O . VAL A 1 92 ? -14.287 4.536 6.805 1.00 95.94 92 VAL A O 1
ATOM 686 N N . HIS A 1 93 ? -12.941 2.758 6.556 1.00 96.69 93 HIS A N 1
ATOM 687 C CA . HIS A 1 93 ? -11.800 3.557 6.105 1.00 96.69 93 HIS A CA 1
ATOM 688 C C . HIS A 1 93 ? -11.997 4.117 4.693 1.00 96.69 93 HIS A C 1
ATOM 690 O O . HIS A 1 93 ? -11.607 5.260 4.438 1.00 96.69 93 HIS A O 1
ATOM 696 N N . TYR A 1 94 ? -12.615 3.342 3.802 1.00 96.56 94 TYR A N 1
ATOM 697 C CA . TYR A 1 94 ? -12.874 3.728 2.419 1.00 96.56 94 TYR A CA 1
ATOM 698 C C . TYR A 1 94 ? -14.015 4.747 2.301 1.00 96.56 94 TYR A C 1
ATOM 700 O O . TYR A 1 94 ? -13.835 5.825 1.732 1.00 96.56 94 TYR A O 1
ATOM 708 N N . GLN A 1 95 ? -15.179 4.451 2.884 1.00 95.88 95 GLN A N 1
ATOM 709 C CA . GLN A 1 95 ? -16.384 5.275 2.748 1.00 95.88 95 GLN A CA 1
ATOM 710 C C . GLN A 1 95 ? -16.246 6.625 3.456 1.00 95.88 95 GLN A C 1
ATOM 712 O O . GLN A 1 95 ? -16.664 7.648 2.915 1.00 95.88 95 GLN A O 1
ATOM 717 N N . ASN A 1 96 ? -15.584 6.662 4.619 1.00 95.94 96 ASN A N 1
ATOM 718 C CA . ASN A 1 96 ? -15.369 7.904 5.369 1.00 95.94 96 ASN A CA 1
ATOM 719 C C . ASN A 1 96 ? -14.135 8.703 4.915 1.00 95.94 96 ASN A C 1
ATOM 721 O O . ASN A 1 96 ? -13.780 9.683 5.572 1.00 95.94 96 ASN A O 1
ATOM 725 N N . ASN A 1 97 ? -13.466 8.307 3.824 1.00 95.94 97 ASN A N 1
ATOM 726 C CA . ASN A 1 97 ? -12.233 8.939 3.333 1.00 95.94 97 ASN A CA 1
ATOM 727 C C . ASN A 1 97 ? -11.121 9.039 4.398 1.00 95.94 97 ASN A C 1
ATOM 729 O O . ASN A 1 97 ? -10.359 10.007 4.426 1.00 95.94 97 ASN A O 1
ATOM 733 N N . TYR A 1 98 ? -11.012 8.058 5.300 1.00 94.69 98 TYR A N 1
ATOM 734 C CA . TYR A 1 98 ? -9.881 8.001 6.238 1.00 94.69 98 TYR A CA 1
ATOM 735 C C . TYR A 1 98 ? -8.595 7.553 5.548 1.00 94.69 98 TYR A C 1
ATOM 737 O O . TYR A 1 98 ? -7.502 7.897 5.996 1.00 94.69 98 TYR A O 1
ATOM 745 N N . VAL A 1 99 ? -8.733 6.838 4.434 1.00 95.50 99 VAL A N 1
ATOM 746 C CA . VAL A 1 99 ? -7.663 6.582 3.471 1.00 95.50 99 VAL A CA 1
ATOM 747 C C . VAL A 1 99 ? -8.056 7.158 2.106 1.00 95.50 99 VAL A C 1
ATOM 749 O O . VAL A 1 99 ? -9.249 7.285 1.819 1.00 95.50 99 VAL A O 1
ATOM 752 N N . PRO A 1 100 ? -7.090 7.509 1.238 1.00 95.25 100 PRO A N 1
ATOM 753 C CA . PRO A 1 100 ? -7.397 7.936 -0.123 1.00 95.25 100 PRO A CA 1
ATOM 754 C C . PRO A 1 100 ? -8.129 6.823 -0.879 1.00 95.25 100 PRO A C 1
ATOM 756 O O . PRO A 1 100 ? -7.585 5.726 -1.030 1.00 95.25 100 PRO A O 1
ATOM 759 N N . LYS A 1 101 ? -9.345 7.097 -1.369 1.00 94.94 101 LYS A N 1
ATOM 760 C CA . LYS A 1 101 ? -10.169 6.113 -2.095 1.00 94.94 101 LYS A CA 1
ATOM 761 C C . LYS A 1 101 ? -9.439 5.504 -3.281 1.00 94.94 101 LYS A C 1
ATOM 763 O O . LYS A 1 101 ? -9.522 4.302 -3.509 1.00 94.94 101 LYS A O 1
ATOM 768 N N . ASP A 1 102 ? -8.659 6.315 -3.986 1.00 95.19 102 ASP A N 1
ATOM 769 C CA . ASP A 1 102 ? -7.897 5.887 -5.147 1.00 95.19 102 ASP A CA 1
ATOM 770 C C . ASP A 1 102 ? -6.724 4.970 -4.791 1.00 95.19 102 ASP A C 1
ATOM 772 O O . ASP A 1 102 ? -6.184 4.366 -5.700 1.00 95.19 102 ASP A O 1
ATOM 776 N N . LYS A 1 103 ? -6.302 4.853 -3.524 1.00 94.38 103 LYS A N 1
ATOM 777 C CA . LYS A 1 103 ? -5.166 4.016 -3.080 1.00 94.38 103 LYS A CA 1
ATOM 778 C C . LYS A 1 103 ? -5.492 3.209 -1.819 1.00 94.38 103 LYS A C 1
ATOM 780 O O . LYS A 1 103 ? -4.586 2.894 -1.045 1.00 94.38 103 LYS A O 1
ATOM 785 N N . ALA A 1 104 ? -6.759 2.884 -1.583 1.00 94.81 104 ALA A N 1
ATOM 786 C CA . ALA A 1 104 ? -7.221 2.289 -0.331 1.00 94.81 104 ALA A CA 1
ATOM 787 C C . ALA A 1 104 ? -6.558 0.932 -0.061 1.00 94.81 104 ALA A C 1
ATOM 789 O O . ALA A 1 104 ? -5.928 0.753 0.981 1.00 94.81 104 ALA A O 1
ATOM 790 N N . CYS A 1 105 ? -6.582 0.024 -1.044 1.00 93.31 105 CYS A N 1
ATOM 791 C CA . CYS A 1 105 ? -5.923 -1.280 -0.935 1.00 93.31 105 CYS A CA 1
ATOM 792 C C . CYS A 1 105 ? -4.419 -1.123 -0.678 1.00 93.31 105 CYS A C 1
ATOM 794 O O . CYS A 1 105 ? -3.861 -1.745 0.223 1.00 93.31 105 CYS A O 1
ATOM 796 N N . TYR A 1 106 ? -3.757 -0.255 -1.451 1.00 92.12 106 TYR A N 1
ATOM 797 C CA . TYR A 1 106 ? -2.318 -0.035 -1.336 1.00 92.12 106 TYR A CA 1
ATOM 798 C C . TYR A 1 106 ? -1.926 0.544 0.026 1.00 92.12 106 TYR A C 1
ATOM 800 O O . TYR A 1 106 ? -0.898 0.154 0.563 1.00 92.12 106 TYR A O 1
ATOM 808 N N . THR A 1 107 ? -2.740 1.436 0.592 1.00 92.12 107 THR A N 1
ATOM 809 C CA . THR A 1 107 ? -2.458 2.108 1.870 1.00 92.12 107 THR A CA 1
ATOM 810 C C . THR A 1 107 ? -2.340 1.118 3.028 1.00 92.12 107 THR A C 1
ATOM 812 O O . THR A 1 107 ? -1.478 1.304 3.881 1.00 92.12 107 THR A O 1
ATOM 815 N N . CYS A 1 108 ? -3.149 0.055 3.039 1.00 91.81 108 CYS A N 1
ATOM 816 C CA . CYS A 1 108 ? -3.126 -0.952 4.105 1.00 91.81 108 CYS A CA 1
ATOM 817 C C . CYS A 1 108 ? -2.264 -2.181 3.767 1.00 91.81 108 CYS A C 1
ATOM 819 O O . CYS A 1 108 ? -1.673 -2.780 4.659 1.00 91.81 108 CYS A O 1
ATOM 821 N N . HIS A 1 109 ? -2.170 -2.575 2.490 1.00 91.56 109 HIS A N 1
ATOM 822 C CA . HIS A 1 109 ? -1.494 -3.818 2.085 1.00 91.56 109 HIS A CA 1
ATOM 823 C C . HIS A 1 109 ? -0.048 -3.645 1.604 1.00 91.56 109 HIS A C 1
ATOM 825 O O . HIS A 1 109 ? 0.598 -4.634 1.244 1.00 91.56 109 HIS A O 1
ATOM 831 N N . THR A 1 110 ? 0.487 -2.424 1.587 1.00 86.94 110 THR A N 1
ATOM 832 C CA . THR A 1 110 ? 1.926 -2.210 1.413 1.00 86.94 110 THR A CA 1
ATOM 833 C C . THR A 1 110 ? 2.593 -2.035 2.764 1.00 86.94 110 THR A C 1
ATOM 835 O O . THR A 1 110 ? 2.094 -1.314 3.618 1.00 86.94 110 THR A O 1
ATOM 838 N N . ASP A 1 111 ? 3.784 -2.605 2.925 1.00 82.25 111 ASP A N 1
ATOM 839 C CA . ASP A 1 111 ? 4.619 -2.220 4.056 1.00 82.25 111 ASP A CA 1
ATOM 840 C C . ASP A 1 111 ? 5.134 -0.787 3.809 1.00 82.25 111 ASP A C 1
ATOM 842 O O . ASP A 1 111 ? 5.675 -0.503 2.732 1.00 82.25 111 ASP A O 1
ATOM 846 N N . TYR A 1 112 ? 5.036 0.111 4.795 1.00 66.94 112 TYR A N 1
ATOM 847 C CA . TYR A 1 112 ? 5.511 1.505 4.674 1.00 66.94 112 TYR A CA 1
ATOM 848 C C . TYR A 1 112 ? 7.049 1.661 4.687 1.00 66.94 112 TYR A C 1
ATOM 850 O O . TYR A 1 112 ? 7.600 2.757 4.784 1.00 66.94 112 TYR A O 1
ATOM 858 N N . THR A 1 113 ? 7.793 0.560 4.584 1.00 71.50 113 THR A N 1
ATOM 859 C CA . THR A 1 113 ? 9.251 0.614 4.447 1.00 71.50 113 THR A CA 1
ATOM 860 C C . THR A 1 113 ? 9.639 0.881 2.994 1.00 71.50 113 THR A C 1
ATOM 862 O O . THR A 1 113 ? 8.925 0.520 2.058 1.00 71.50 113 THR A O 1
ATOM 865 N N . TRP A 1 114 ? 10.817 1.463 2.771 1.00 61.22 114 TRP A N 1
ATOM 866 C CA . TRP A 1 114 ? 11.338 1.671 1.415 1.00 61.22 114 TRP A CA 1
ATOM 867 C C . TRP A 1 114 ? 11.445 0.360 0.610 1.00 61.22 114 TRP A C 1
ATOM 869 O O . TRP A 1 114 ? 11.184 0.337 -0.592 1.00 61.22 114 TRP A O 1
ATOM 879 N N . TYR A 1 115 ? 11.749 -0.752 1.287 1.00 68.38 115 TYR A N 1
ATOM 880 C CA . TYR A 1 115 ? 11.700 -2.098 0.714 1.00 68.38 115 TYR A CA 1
ATOM 881 C C . TYR A 1 115 ? 10.283 -2.654 0.576 1.00 68.38 115 TYR A C 1
ATOM 883 O O . TYR A 1 115 ? 10.047 -3.511 -0.271 1.00 68.38 115 TYR A O 1
ATOM 891 N N . GLY A 1 116 ? 9.343 -2.182 1.387 1.00 71.19 116 GLY A N 1
ATOM 892 C CA . GLY A 1 116 ? 7.954 -2.612 1.397 1.00 71.19 116 GLY A CA 1
ATOM 893 C C . GLY A 1 116 ? 7.274 -2.394 0.061 1.00 71.19 116 GLY A C 1
ATOM 894 O O . GLY A 1 116 ? 6.630 -3.298 -0.466 1.00 71.19 116 GLY A O 1
ATOM 895 N N . THR A 1 117 ? 7.556 -1.254 -0.569 1.00 74.75 117 THR A N 1
ATOM 896 C CA . THR A 1 117 ? 7.073 -1.005 -1.924 1.00 74.75 117 THR A CA 1
ATOM 897 C C . THR A 1 117 ? 7.659 -2.004 -2.931 1.00 74.75 117 THR A C 1
ATOM 899 O O . THR A 1 117 ? 6.928 -2.538 -3.760 1.00 74.75 117 THR A O 1
ATOM 902 N N . VAL A 1 118 ? 8.959 -2.311 -2.859 1.00 80.62 118 VAL A N 1
ATOM 903 C CA . VAL A 1 118 ? 9.602 -3.283 -3.766 1.00 80.62 118 VAL A CA 1
ATOM 904 C C . VAL A 1 118 ? 9.047 -4.692 -3.546 1.00 80.62 118 VAL A C 1
ATOM 906 O O . VAL A 1 118 ? 8.687 -5.372 -4.505 1.00 80.62 118 VAL A O 1
ATOM 909 N N . LYS A 1 119 ? 8.913 -5.117 -2.287 1.00 82.38 119 LYS A N 1
ATOM 910 C CA . LYS A 1 119 ? 8.358 -6.420 -1.906 1.00 82.38 119 LYS A CA 1
ATOM 911 C C . LYS A 1 119 ? 6.903 -6.560 -2.352 1.00 82.38 119 LYS A C 1
ATOM 913 O O . LYS A 1 119 ? 6.553 -7.574 -2.951 1.00 82.38 119 LYS A O 1
ATOM 918 N N . GLY A 1 120 ? 6.083 -5.530 -2.142 1.00 79.25 120 GLY A N 1
ATOM 919 C CA . GLY A 1 120 ? 4.704 -5.482 -2.628 1.00 79.25 120 GLY A CA 1
ATOM 920 C C . GLY A 1 120 ? 4.627 -5.666 -4.145 1.00 79.25 120 GLY A C 1
ATOM 921 O O . GLY A 1 120 ? 3.822 -6.455 -4.633 1.00 79.25 120 GLY A O 1
ATOM 922 N N . LYS A 1 121 ? 5.535 -5.036 -4.902 1.00 81.62 121 LYS A N 1
ATOM 923 C CA . LYS A 1 121 ? 5.616 -5.180 -6.369 1.00 81.62 121 LYS A CA 1
ATOM 924 C C . LYS A 1 121 ? 6.020 -6.589 -6.792 1.00 81.62 121 LYS A C 1
ATOM 926 O O . LYS A 1 121 ? 5.433 -7.139 -7.718 1.00 81.62 121 LYS A O 1
ATOM 931 N N . MET A 1 122 ? 7.005 -7.181 -6.118 1.00 85.81 122 MET A N 1
ATOM 932 C CA . MET A 1 122 ? 7.427 -8.561 -6.376 1.00 85.81 122 MET A CA 1
ATOM 933 C C . MET A 1 122 ? 6.297 -9.556 -6.103 1.00 85.81 122 MET A C 1
ATOM 935 O O . MET A 1 122 ? 6.075 -10.460 -6.906 1.00 85.81 122 MET A O 1
ATOM 939 N N . ASN A 1 123 ? 5.539 -9.347 -5.026 1.00 86.25 123 ASN A N 1
ATOM 940 C CA . ASN A 1 123 ? 4.343 -10.133 -4.738 1.00 86.25 123 ASN A CA 1
ATOM 941 C C . ASN A 1 123 ? 3.258 -9.919 -5.804 1.00 86.25 123 ASN A C 1
ATOM 943 O O . ASN A 1 123 ? 2.680 -10.892 -6.272 1.00 86.25 123 ASN A O 1
ATOM 947 N N . GLY A 1 124 ? 3.048 -8.685 -6.271 1.00 84.56 124 GLY A N 1
ATOM 948 C CA . GLY A 1 124 ? 2.146 -8.396 -7.390 1.00 84.56 124 GLY A CA 1
ATOM 949 C C . GLY A 1 124 ? 2.533 -9.132 -8.680 1.00 84.56 124 GLY A C 1
ATOM 950 O O . GLY A 1 124 ? 1.679 -9.731 -9.326 1.00 84.56 124 GLY A O 1
ATOM 951 N N . MET A 1 125 ? 3.826 -9.186 -9.024 1.00 88.50 125 MET A N 1
ATOM 952 C CA . MET A 1 125 ? 4.311 -9.984 -10.163 1.00 88.50 125 MET A CA 1
ATOM 953 C C . MET A 1 125 ? 4.070 -11.484 -9.964 1.00 88.50 125 MET A C 1
ATOM 955 O O . MET A 1 125 ? 3.721 -12.183 -10.914 1.00 88.50 125 MET A O 1
ATOM 959 N N . LYS A 1 126 ? 4.221 -11.984 -8.734 1.00 89.50 126 LYS A N 1
ATOM 960 C CA . LYS A 1 126 ? 3.878 -13.368 -8.394 1.00 89.50 126 LYS A CA 1
ATOM 961 C C . LYS A 1 126 ? 2.377 -13.628 -8.560 1.00 89.50 126 LYS A C 1
ATOM 963 O O . LYS A 1 126 ? 2.019 -14.670 -9.095 1.00 89.50 126 LYS A O 1
ATOM 968 N N . HIS A 1 127 ? 1.511 -12.698 -8.157 1.00 89.31 127 HIS A N 1
ATOM 969 C CA . HIS A 1 127 ? 0.062 -12.824 -8.352 1.00 89.31 127 HIS A CA 1
ATOM 970 C C . HIS A 1 127 ? -0.298 -12.849 -9.834 1.00 89.31 127 HIS A C 1
ATOM 972 O O . HIS A 1 127 ? -1.074 -13.700 -10.248 1.00 89.31 127 HIS A O 1
ATOM 978 N N . LEU A 1 128 ? 0.339 -12.000 -10.647 1.00 89.62 128 LEU A N 1
ATOM 979 C CA . LEU A 1 128 ? 0.179 -12.031 -12.099 1.00 89.62 128 LEU A CA 1
ATOM 980 C C . LEU A 1 128 ? 0.601 -13.389 -12.675 1.00 89.62 128 LEU A C 1
ATOM 982 O O . LEU A 1 128 ? -0.114 -13.973 -13.481 1.00 89.62 128 LEU A O 1
ATOM 986 N N . TRP A 1 129 ? 1.739 -13.923 -12.233 1.00 92.25 129 TRP A N 1
ATOM 987 C CA . TRP A 1 129 ? 2.195 -15.242 -12.664 1.00 92.25 129 TRP A CA 1
ATOM 988 C C . TRP A 1 129 ? 1.187 -16.344 -12.319 1.00 92.25 129 TRP A C 1
ATOM 990 O O . TRP A 1 129 ? 0.867 -17.164 -13.175 1.00 92.25 129 TRP A O 1
ATOM 1000 N N . VAL A 1 130 ? 0.661 -16.350 -11.091 1.00 90.88 130 VAL A N 1
ATOM 1001 C CA . VAL A 1 130 ? -0.352 -17.322 -10.651 1.00 90.88 130 VAL A CA 1
ATOM 1002 C C . VAL A 1 130 ? -1.651 -17.160 -11.440 1.00 90.88 130 VAL A C 1
ATOM 1004 O O . VAL A 1 130 ? -2.183 -18.157 -11.908 1.00 90.88 130 VAL A O 1
ATOM 1007 N N . ALA A 1 131 ? -2.118 -15.930 -11.658 1.00 88.00 131 ALA A N 1
ATOM 1008 C CA . ALA A 1 131 ? -3.353 -15.659 -12.388 1.00 88.00 131 ALA A CA 1
ATOM 1009 C C . ALA A 1 131 ? -3.292 -16.082 -13.867 1.00 88.00 131 ALA A C 1
ATOM 1011 O O . ALA A 1 131 ? -4.304 -16.493 -14.424 1.00 88.00 131 ALA A O 1
ATOM 1012 N N . TYR A 1 132 ? -2.123 -15.983 -14.511 1.00 89.75 132 TYR A N 1
ATOM 1013 C CA . TYR A 1 132 ? -1.970 -16.314 -15.935 1.00 89.75 132 TYR A CA 1
ATOM 1014 C C . TYR A 1 132 ? -1.513 -17.750 -16.203 1.00 89.75 132 TYR A C 1
ATOM 1016 O O . TYR A 1 132 ? -1.890 -18.328 -17.219 1.00 89.75 132 TYR A O 1
ATOM 1024 N N . MET A 1 133 ? -0.646 -18.300 -15.353 1.00 94.06 133 MET A N 1
ATOM 1025 C CA . MET A 1 133 ? 0.048 -19.570 -15.611 1.00 94.06 133 MET A CA 1
ATOM 1026 C C . MET A 1 133 ? -0.256 -20.649 -14.570 1.00 94.06 133 MET A C 1
ATOM 1028 O O . MET A 1 133 ? 0.212 -21.777 -14.720 1.00 94.06 133 MET A O 1
ATOM 1032 N N . GLY A 1 134 ? -0.970 -20.311 -13.499 1.00 89.94 134 GLY A N 1
ATOM 1033 C CA . GLY A 1 134 ? -1.243 -21.202 -12.379 1.00 89.9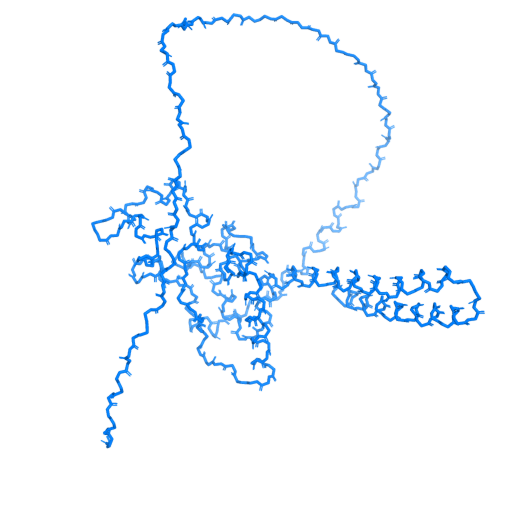4 134 GLY A CA 1
ATOM 1034 C C . GLY A 1 134 ? -2.727 -21.309 -12.056 1.00 89.94 134 GLY A C 1
ATOM 1035 O O . GLY A 1 134 ? -3.592 -20.969 -12.859 1.00 89.94 134 GLY A O 1
ATOM 1036 N N . GLU A 1 135 ? -2.995 -21.806 -10.854 1.00 88.62 135 GLU A N 1
ATOM 1037 C CA . GLU A 1 135 ? -4.331 -21.905 -10.278 1.00 88.62 135 GLU A CA 1
ATOM 1038 C C . GLU A 1 135 ? -4.422 -20.928 -9.105 1.00 88.62 135 GLU A C 1
ATOM 1040 O O . GLU A 1 135 ? -3.555 -20.917 -8.223 1.00 88.62 135 GLU A O 1
ATOM 1045 N N . VAL A 1 136 ? -5.437 -20.065 -9.129 1.00 88.38 136 VAL A N 1
ATOM 1046 C CA . VAL A 1 136 ? -5.706 -19.133 -8.032 1.00 88.38 136 VAL A CA 1
ATOM 1047 C C . VAL A 1 136 ? -6.282 -19.947 -6.870 1.00 88.38 136 VAL A C 1
ATOM 1049 O O . VAL A 1 136 ? -7.253 -20.672 -7.080 1.00 88.38 136 VAL A O 1
ATOM 1052 N N . PRO A 1 137 ? -5.696 -19.875 -5.661 1.00 87.25 137 PRO A N 1
ATOM 1053 C CA . PRO A 1 137 ? -6.216 -20.618 -4.523 1.00 87.25 137 PRO A CA 1
ATOM 1054 C C . PRO A 1 137 ? -7.620 -20.124 -4.166 1.00 87.25 137 PRO A C 1
ATOM 1056 O O . PRO A 1 137 ? -7.890 -18.927 -4.232 1.00 87.25 137 PRO A O 1
ATOM 1059 N N . GLU A 1 138 ? -8.487 -21.041 -3.733 1.00 84.06 138 GLU A N 1
ATOM 1060 C CA . GLU A 1 138 ? -9.859 -20.707 -3.328 1.00 84.06 138 GLU A CA 1
ATOM 1061 C C . GLU A 1 138 ? -9.893 -19.695 -2.173 1.00 84.06 138 GLU A C 1
ATOM 1063 O O . GLU A 1 138 ? -10.735 -18.802 -2.150 1.00 84.06 138 GLU A O 1
ATOM 1068 N N . LYS A 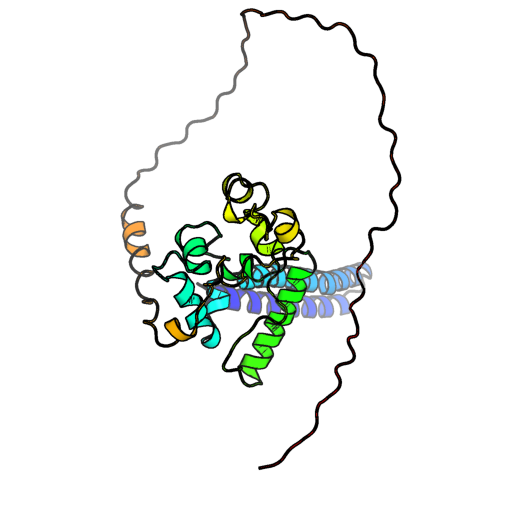1 139 ? -8.936 -19.804 -1.244 1.00 87.56 139 LYS A N 1
ATOM 1069 C CA . LYS A 1 139 ? -8.762 -18.869 -0.135 1.00 87.56 139 LYS A CA 1
ATOM 1070 C C . LYS A 1 139 ? -7.482 -18.064 -0.317 1.00 87.56 139 LYS A C 1
ATOM 1072 O O . LYS A 1 139 ? -6.388 -18.628 -0.388 1.00 87.56 139 LYS A O 1
ATOM 1077 N N . ILE A 1 140 ? -7.615 -16.742 -0.360 1.00 88.88 140 ILE A N 1
ATOM 1078 C CA . ILE A 1 140 ? -6.486 -15.822 -0.495 1.00 88.88 140 ILE A CA 1
ATOM 1079 C C . ILE A 1 140 ? -6.122 -15.286 0.889 1.00 88.88 140 ILE A C 1
ATOM 1081 O O . ILE A 1 140 ? -6.915 -14.626 1.558 1.00 88.88 140 ILE A O 1
ATOM 1085 N N . GLU A 1 141 ? -4.897 -15.582 1.315 1.00 89.75 141 GLU A N 1
ATOM 1086 C CA . GLU A 1 141 ? -4.368 -15.212 2.627 1.00 89.75 141 GLU A CA 1
ATOM 1087 C C . GLU A 1 141 ? -3.101 -14.358 2.488 1.00 89.75 141 GLU A C 1
ATOM 1089 O O . GLU A 1 141 ? -2.389 -14.397 1.479 1.00 89.75 141 GLU A O 1
ATOM 1094 N N . LEU A 1 142 ? -2.795 -13.579 3.526 1.00 89.38 142 LEU A N 1
ATOM 1095 C CA . LEU A 1 142 ? -1.551 -12.818 3.586 1.00 89.38 142 LEU A CA 1
ATOM 1096 C C . LEU A 1 142 ? -0.353 -13.763 3.748 1.00 89.38 142 LEU A C 1
ATOM 1098 O O . LEU A 1 142 ? -0.373 -14.683 4.559 1.00 89.38 142 LEU A O 1
ATOM 1102 N N . TYR A 1 143 ? 0.750 -13.476 3.049 1.00 88.06 143 TYR A N 1
ATOM 1103 C CA . TYR A 1 143 ? 2.000 -14.246 3.177 1.00 88.06 143 TYR A CA 1
ATOM 1104 C C . TYR A 1 143 ? 2.625 -14.205 4.577 1.00 88.06 143 TYR A C 1
ATOM 1106 O O . TYR A 1 143 ? 3.464 -15.037 4.915 1.00 88.06 143 TYR A O 1
ATOM 1114 N N . SER A 1 144 ? 2.281 -13.189 5.358 1.00 88.62 144 SER A N 1
ATOM 1115 C CA . SER A 1 144 ? 2.708 -13.012 6.738 1.00 88.62 144 SER A CA 1
ATOM 1116 C C . SER A 1 144 ? 1.569 -12.377 7.528 1.00 88.62 144 SER A C 1
ATOM 1118 O O . SER A 1 144 ? 0.793 -11.628 6.928 1.00 88.62 144 SER A O 1
ATOM 1120 N N . PRO A 1 145 ? 1.495 -12.594 8.852 1.00 90.69 145 PRO A N 1
ATOM 1121 C CA . PRO A 1 145 ? 0.524 -11.909 9.695 1.00 90.69 145 PRO A CA 1
ATOM 1122 C C . PRO A 1 145 ? 0.555 -10.394 9.479 1.00 90.69 145 PRO A C 1
ATOM 1124 O O . PRO A 1 145 ? 1.625 -9.806 9.281 1.00 90.69 145 PRO A O 1
ATOM 1127 N N . TYR A 1 146 ? -0.622 -9.771 9.512 1.00 92.38 146 TYR A N 1
ATOM 1128 C CA . TYR A 1 146 ? -0.741 -8.327 9.360 1.00 92.38 146 TYR A CA 1
ATOM 1129 C C . TYR A 1 146 ? -0.019 -7.613 10.506 1.00 92.38 146 TYR A C 1
ATOM 1131 O O . TYR A 1 146 ? -0.121 -8.003 11.672 1.00 92.38 146 TYR A O 1
ATOM 1139 N N . GLN A 1 147 ? 0.732 -6.568 10.173 1.00 93.06 147 GLN A N 1
ATOM 1140 C CA . GLN A 1 147 ? 1.618 -5.907 11.122 1.00 93.06 147 GLN A CA 1
ATOM 1141 C C . GLN A 1 147 ? 0.955 -4.638 11.650 1.00 93.06 147 GLN A C 1
ATOM 1143 O O . GLN A 1 147 ? 0.598 -3.754 10.877 1.00 93.06 147 GLN A O 1
ATOM 1148 N N . ASN A 1 148 ? 0.856 -4.503 12.976 1.00 95.44 148 ASN A N 1
ATOM 1149 C CA . ASN A 1 148 ? 0.205 -3.350 13.612 1.00 95.44 148 ASN A CA 1
ATOM 1150 C C . ASN A 1 148 ? 0.771 -1.998 13.173 1.00 95.44 148 ASN A C 1
ATOM 1152 O O . ASN A 1 148 ? 0.054 -1.001 13.211 1.00 95.44 148 ASN A O 1
ATOM 1156 N N . ARG A 1 149 ? 2.043 -1.946 12.751 1.00 93.06 149 ARG A N 1
ATOM 1157 C CA . ARG A 1 149 ? 2.656 -0.705 12.265 1.00 93.06 149 ARG A CA 1
ATOM 1158 C C . ARG A 1 149 ? 1.865 -0.064 11.119 1.00 93.06 149 ARG A C 1
ATOM 1160 O O . ARG A 1 149 ? 1.829 1.157 11.052 1.00 93.06 149 ARG A O 1
ATOM 1167 N N . GLU A 1 150 ? 1.208 -0.866 10.276 1.00 92.62 150 GLU A N 1
ATOM 1168 C CA . GLU A 1 150 ? 0.451 -0.339 9.137 1.00 92.62 150 GLU A CA 1
ATOM 1169 C C . GLU A 1 150 ? -0.814 0.391 9.623 1.00 92.62 150 GLU A C 1
ATOM 1171 O O . GLU A 1 150 ? -1.147 1.457 9.117 1.00 92.62 150 GLU A O 1
ATOM 1176 N N . CYS A 1 151 ? -1.465 -0.090 10.692 1.00 94.69 151 CYS A N 1
ATOM 1177 C CA . CYS A 1 151 ? -2.545 0.652 11.359 1.00 94.69 151 CYS A CA 1
ATOM 1178 C C . CYS A 1 151 ? -2.008 1.904 12.071 1.00 94.69 151 CYS A C 1
ATOM 1180 O O . CYS A 1 151 ? -2.588 2.991 12.025 1.00 94.69 151 CYS A O 1
ATOM 1182 N N . LEU A 1 152 ? -0.887 1.744 12.774 1.00 95.12 152 LEU A N 1
ATOM 1183 C CA . LEU A 1 152 ? -0.302 2.777 13.624 1.00 95.12 152 LEU A CA 1
ATOM 1184 C C . LEU A 1 152 ? 0.233 3.970 12.834 1.00 95.12 152 LEU A C 1
ATOM 1186 O O . LEU A 1 152 ? 0.335 5.048 13.405 1.00 95.12 152 LEU A O 1
ATOM 1190 N N . GLN A 1 153 ? 0.464 3.841 11.529 1.00 92.44 153 GLN A N 1
ATOM 1191 C CA . GLN A 1 153 ? 0.827 4.971 10.675 1.00 92.44 153 GLN A CA 1
ATOM 1192 C C . GLN A 1 153 ? -0.179 6.135 10.756 1.00 92.44 153 GLN A C 1
ATOM 1194 O O . GLN A 1 153 ? 0.216 7.299 10.683 1.00 92.44 153 GLN A O 1
ATOM 1199 N N . CYS A 1 154 ? -1.468 5.832 10.928 1.00 94.06 154 CYS A N 1
ATOM 1200 C CA . CYS A 1 154 ? -2.523 6.837 11.088 1.00 94.06 154 CYS A CA 1
ATOM 1201 C C . CYS A 1 154 ? -3.087 6.885 12.514 1.00 94.06 154 CYS A C 1
ATOM 1203 O O . CYS A 1 154 ? -3.607 7.916 12.945 1.00 94.06 154 CYS A O 1
ATOM 1205 N N . HIS A 1 155 ? -3.002 5.779 13.256 1.00 95.56 155 HIS A N 1
ATOM 1206 C CA . HIS A 1 155 ? -3.558 5.697 14.604 1.00 95.56 155 HIS A CA 1
ATOM 1207 C C . HIS A 1 155 ? -2.604 6.187 15.696 1.00 95.56 155 HIS A C 1
ATOM 1209 O O . HIS A 1 155 ? -3.082 6.746 16.692 1.00 95.56 155 HIS A O 1
ATOM 1215 N N . ASP A 1 156 ? -1.292 6.002 15.539 1.00 95.00 156 ASP A N 1
ATOM 1216 C CA . ASP A 1 156 ? -0.311 6.390 16.551 1.00 95.00 156 ASP A CA 1
ATOM 1217 C C . ASP A 1 156 ? -0.285 7.911 16.749 1.00 95.00 156 ASP A C 1
ATOM 1219 O O . ASP A 1 156 ? -0.474 8.698 15.823 1.00 95.00 156 ASP A O 1
ATOM 1223 N N . GLY A 1 157 ? -0.135 8.340 18.000 1.00 93.56 157 GLY A N 1
ATOM 1224 C CA . GLY A 1 157 ? -0.199 9.747 18.395 1.00 93.56 157 GLY A CA 1
ATOM 1225 C C . GLY A 1 157 ? -1.598 10.375 18.322 1.00 93.56 157 GLY A C 1
ATOM 1226 O O . GLY A 1 157 ? -1.800 11.485 18.824 1.00 93.56 157 GLY A O 1
ATOM 1227 N N . SER A 1 158 ? -2.603 9.689 17.763 1.00 95.06 158 SER A N 1
ATOM 1228 C CA . SER A 1 158 ? -3.965 10.218 17.721 1.00 95.06 158 SER A CA 1
ATOM 1229 C C . SER A 1 158 ? -4.614 10.185 19.110 1.00 95.06 158 SER A C 1
ATOM 1231 O O . SER A 1 158 ? -4.564 9.194 19.842 1.00 95.06 158 SER A O 1
ATOM 1233 N N . LYS A 1 159 ? -5.313 11.266 19.482 1.00 94.81 159 LYS A N 1
ATOM 1234 C CA . LYS A 1 159 ? -6.008 11.344 20.783 1.00 94.81 159 LYS A CA 1
ATOM 1235 C C . LYS A 1 159 ? -7.050 10.235 20.956 1.00 94.81 159 LYS A C 1
ATOM 1237 O O . LYS A 1 159 ? -7.263 9.790 22.080 1.00 94.81 159 LYS A O 1
ATOM 1242 N N . LYS A 1 160 ? -7.719 9.824 19.869 1.00 92.69 160 LYS A N 1
ATOM 1243 C CA . LYS A 1 160 ? -8.736 8.761 19.895 1.00 92.69 160 LYS A CA 1
ATOM 1244 C C . LYS A 1 160 ? -8.105 7.410 20.229 1.00 92.69 160 LYS A C 1
ATOM 1246 O O . LYS A 1 160 ? -8.615 6.729 21.112 1.00 92.69 160 LYS A O 1
ATOM 1251 N N . PHE A 1 161 ? -6.993 7.068 19.579 1.00 95.00 161 PHE A N 1
ATOM 1252 C CA . PHE A 1 161 ? -6.246 5.843 19.855 1.00 95.00 161 PHE A CA 1
ATOM 1253 C C . PHE A 1 161 ? -5.668 5.848 21.271 1.00 95.00 161 PHE A C 1
ATOM 1255 O O . PHE A 1 161 ? -5.927 4.929 22.046 1.00 95.00 161 PHE A O 1
ATOM 1262 N N . GLU A 1 162 ? -4.970 6.924 21.639 1.00 93.50 162 GLU A N 1
ATOM 1263 C CA . GLU A 1 162 ? -4.271 7.025 22.918 1.00 93.50 162 GLU A CA 1
ATOM 1264 C C . GLU A 1 162 ? -5.235 7.005 24.111 1.00 93.50 162 GLU A C 1
ATOM 1266 O O . GLU A 1 162 ? -4.910 6.439 25.147 1.00 93.50 162 GLU A O 1
ATOM 1271 N N . LYS A 1 163 ? -6.438 7.582 23.997 1.00 94.00 163 LYS A N 1
ATOM 1272 C CA . LYS A 1 163 ? -7.402 7.656 25.114 1.00 94.00 163 LYS A CA 1
ATOM 1273 C C . LYS A 1 163 ? -8.393 6.492 25.179 1.00 94.00 163 LYS A C 1
ATOM 1275 O O . LYS A 1 163 ? -9.183 6.439 26.126 1.00 94.00 163 LYS A O 1
ATOM 1280 N N . LYS A 1 164 ? -8.414 5.582 24.202 1.00 94.25 164 LYS A N 1
ATOM 1281 C CA . LYS A 1 164 ? -9.379 4.475 24.191 1.00 94.25 164 LYS A CA 1
ATOM 1282 C C . LYS A 1 164 ? -9.050 3.500 25.325 1.00 94.25 164 LYS A C 1
ATOM 1284 O O . LYS A 1 164 ? -7.965 2.930 25.370 1.00 94.25 164 LYS A O 1
ATOM 1289 N N . LYS A 1 165 ? -10.013 3.274 26.227 1.00 93.50 165 LYS A N 1
ATOM 1290 C CA . LYS A 1 165 ? -9.855 2.352 27.369 1.00 93.50 165 LYS A CA 1
ATOM 1291 C C . LYS A 1 165 ? -9.506 0.922 26.942 1.00 93.50 165 LYS A C 1
ATOM 1293 O O . LYS A 1 165 ? -8.744 0.268 27.634 1.00 93.50 165 LYS A O 1
ATOM 1298 N N . ALA A 1 166 ? -10.014 0.480 25.790 1.00 90.88 166 ALA A N 1
ATOM 1299 C CA . ALA A 1 166 ? -9.740 -0.847 25.235 1.00 90.88 166 ALA A CA 1
ATOM 1300 C C . ALA A 1 166 ? -8.250 -1.092 24.917 1.00 90.88 166 ALA A C 1
ATOM 1302 O O . ALA A 1 166 ? -7.830 -2.236 24.869 1.00 90.88 166 ALA A O 1
ATOM 1303 N N . HIS A 1 167 ? -7.441 -0.037 24.747 1.00 94.06 167 HIS A N 1
ATOM 1304 C CA . HIS A 1 167 ? -5.991 -0.153 24.525 1.00 94.06 167 HIS A CA 1
ATOM 1305 C C . HIS A 1 167 ? -5.171 -0.043 25.823 1.00 94.06 167 HIS A C 1
ATOM 1307 O O . HIS A 1 167 ? -3.947 0.071 25.785 1.00 94.06 167 HIS A O 1
ATOM 1313 N N . ARG A 1 168 ? -5.843 0.051 26.975 1.00 91.31 168 ARG A N 1
ATOM 1314 C CA . ARG A 1 168 ? -5.247 0.290 28.296 1.00 91.31 168 ARG A CA 1
ATOM 1315 C C . ARG A 1 168 ? -5.911 -0.603 29.343 1.00 91.31 168 ARG A C 1
ATOM 1317 O O . ARG A 1 168 ? -6.330 -0.117 30.394 1.00 91.31 168 ARG A O 1
ATOM 1324 N N . THR A 1 169 ? -6.087 -1.872 29.004 1.00 90.38 169 THR A N 1
ATOM 1325 C CA . THR A 1 169 ? -6.587 -2.896 29.924 1.00 90.38 169 THR A CA 1
ATOM 1326 C C . THR A 1 169 ? -5.409 -3.583 30.612 1.00 90.38 169 THR A C 1
ATOM 1328 O O . THR A 1 169 ? -4.256 -3.372 30.234 1.00 90.38 169 THR A O 1
ATOM 1331 N N . ASP A 1 170 ? -5.689 -4.396 31.629 1.00 88.38 170 ASP A N 1
ATOM 1332 C CA . ASP A 1 170 ? -4.641 -5.161 32.316 1.00 88.38 170 ASP A CA 1
ATOM 1333 C C . ASP A 1 170 ? -3.997 -6.210 31.386 1.00 88.38 170 ASP A C 1
ATOM 1335 O O . ASP A 1 170 ? -2.819 -6.530 31.538 1.00 88.38 170 ASP A O 1
ATOM 1339 N N . ASP A 1 171 ? -4.747 -6.686 30.384 1.00 88.19 171 ASP A N 1
ATOM 1340 C CA . ASP A 1 171 ? -4.306 -7.699 29.416 1.00 88.19 171 ASP A CA 1
ATOM 1341 C C . ASP A 1 171 ? -3.646 -7.108 28.157 1.00 88.19 171 ASP A C 1
ATOM 1343 O O . ASP A 1 171 ? -2.858 -7.784 27.492 1.00 88.19 171 ASP A O 1
ATOM 1347 N N . VAL A 1 172 ? -3.972 -5.859 27.798 1.00 91.25 172 VAL A N 1
ATOM 1348 C CA . VAL A 1 172 ? -3.482 -5.200 26.579 1.00 91.25 172 VAL A CA 1
ATOM 1349 C C . VAL A 1 172 ? -3.092 -3.761 26.875 1.00 91.25 172 VAL A C 1
ATOM 1351 O O . VAL A 1 172 ? -3.933 -2.906 27.173 1.00 91.25 172 VAL A O 1
ATOM 1354 N N . THR A 1 173 ? -1.805 -3.466 26.699 1.00 94.25 173 THR A N 1
ATOM 1355 C CA . THR A 1 173 ? -1.287 -2.103 26.786 1.00 94.25 173 THR A CA 1
ATOM 1356 C C . THR A 1 173 ? -0.995 -1.516 25.408 1.00 94.25 173 THR A C 1
ATOM 1358 O O . THR A 1 173 ? -0.702 -2.221 24.440 1.00 94.25 173 THR A O 1
ATOM 1361 N N . ILE A 1 174 ? -0.975 -0.184 25.323 1.00 94.56 174 ILE A N 1
ATOM 1362 C CA . ILE A 1 174 ? -0.532 0.536 24.121 1.00 94.56 174 ILE A CA 1
ATOM 1363 C C . ILE A 1 174 ? 0.886 0.111 23.705 1.00 94.56 174 ILE A C 1
ATOM 1365 O O . ILE A 1 174 ? 1.177 0.044 22.514 1.00 94.56 174 ILE A O 1
ATOM 1369 N N . ALA A 1 175 ? 1.766 -0.206 24.659 1.00 94.88 175 ALA A N 1
ATOM 1370 C CA . ALA A 1 175 ? 3.116 -0.673 24.357 1.00 94.88 175 ALA A CA 1
ATOM 1371 C C . ALA A 1 175 ? 3.114 -2.062 23.692 1.00 94.88 175 ALA A C 1
ATOM 1373 O O . ALA A 1 175 ? 3.872 -2.287 22.745 1.00 94.88 175 ALA A O 1
ATOM 1374 N N . ASP A 1 176 ? 2.233 -2.973 24.120 1.00 95.50 176 ASP A N 1
ATOM 1375 C CA . ASP A 1 176 ? 2.065 -4.283 23.475 1.00 95.50 176 ASP A CA 1
ATOM 1376 C C . ASP A 1 176 ? 1.531 -4.133 22.041 1.00 95.50 176 ASP A C 1
ATOM 1378 O O . ASP A 1 176 ? 2.025 -4.786 21.123 1.00 95.50 176 ASP A O 1
ATOM 1382 N N . LEU A 1 177 ? 0.583 -3.213 21.822 1.00 95.56 177 LEU A N 1
ATOM 1383 C CA . LEU A 1 177 ? 0.054 -2.912 20.487 1.00 95.56 177 LEU A CA 1
ATOM 1384 C C . LEU A 1 177 ? 1.122 -2.289 19.574 1.00 95.56 177 LEU A C 1
ATOM 1386 O O . LEU A 1 177 ? 1.271 -2.714 18.429 1.00 95.56 177 LEU A O 1
ATOM 1390 N N . LYS A 1 178 ? 1.906 -1.324 20.075 1.00 95.38 178 LYS A N 1
ATOM 1391 C CA . LYS A 1 178 ? 2.987 -0.670 19.310 1.00 95.38 178 LYS A CA 1
ATOM 1392 C C . LYS A 1 178 ? 4.134 -1.617 18.971 1.00 95.38 178 LYS A C 1
ATOM 1394 O O . LYS A 1 178 ? 4.702 -1.521 17.889 1.00 95.38 178 LYS A O 1
ATOM 1399 N N . SER A 1 179 ? 4.454 -2.546 19.869 1.00 95.19 179 SER A N 1
ATOM 1400 C CA . SER A 1 179 ? 5.472 -3.575 19.625 1.00 95.19 179 SER A CA 1
ATOM 1401 C C . SER A 1 179 ? 4.979 -4.733 18.751 1.00 95.19 179 SER A C 1
ATOM 1403 O O . SER A 1 179 ? 5.791 -5.543 18.313 1.00 95.19 179 SER A O 1
ATOM 1405 N N . GLY A 1 180 ? 3.671 -4.821 18.482 1.00 93.81 180 GLY A N 1
ATOM 1406 C CA . GLY A 1 180 ? 3.069 -5.927 17.736 1.00 93.81 180 GLY A CA 1
ATOM 1407 C C . GLY A 1 180 ? 2.936 -7.224 18.539 1.00 93.81 180 GLY A C 1
ATOM 1408 O O . GLY A 1 180 ? 2.592 -8.252 17.964 1.00 93.81 180 GLY A O 1
ATOM 1409 N N . LYS A 1 181 ? 3.187 -7.193 19.855 1.00 94.62 181 LYS A N 1
ATOM 1410 C CA . LYS A 1 181 ? 3.015 -8.350 20.747 1.00 94.62 181 LYS A CA 1
ATOM 1411 C C . LYS A 1 181 ? 1.551 -8.793 20.831 1.00 94.62 181 LYS A C 1
ATOM 1413 O O . LYS A 1 181 ? 1.286 -9.988 20.903 1.00 94.62 181 LYS A O 1
ATOM 1418 N N . THR A 1 182 ? 0.626 -7.837 20.774 1.00 94.31 182 THR A N 1
ATOM 1419 C CA . THR A 1 182 ? -0.816 -8.081 20.636 1.00 94.31 182 THR A CA 1
ATOM 1420 C C . THR A 1 182 ? -1.271 -7.512 19.301 1.00 94.31 182 THR A C 1
ATOM 1422 O O . THR A 1 182 ? -1.019 -6.339 19.036 1.00 94.31 182 THR A O 1
ATOM 1425 N N . SER A 1 183 ? -1.928 -8.305 18.452 1.00 95.19 183 SER A N 1
ATOM 1426 C CA . SER A 1 183 ? -2.408 -7.822 17.150 1.00 95.19 183 SER A CA 1
ATOM 1427 C C . SER A 1 183 ? -3.624 -6.908 17.310 1.00 95.19 183 SER A C 1
ATOM 1429 O O . SER A 1 183 ? -4.517 -7.193 18.107 1.00 95.19 183 SER A O 1
ATOM 1431 N N . CYS A 1 184 ? -3.699 -5.841 16.511 1.00 95.19 184 CYS A N 1
ATOM 1432 C CA . CYS A 1 184 ? -4.921 -5.043 16.389 1.00 95.19 184 CYS A CA 1
ATOM 1433 C C . CYS A 1 184 ? -6.097 -5.885 15.872 1.00 95.19 184 CYS A C 1
ATOM 1435 O O . CYS A 1 184 ? -7.231 -5.646 16.273 1.00 95.19 184 CYS A O 1
ATOM 1437 N N . LEU A 1 185 ? -5.806 -6.883 15.032 1.00 95.25 185 LEU A N 1
ATOM 1438 C CA . LEU A 1 185 ? -6.784 -7.754 14.378 1.00 95.25 185 LEU A CA 1
ATOM 1439 C C . LEU A 1 185 ? -7.062 -9.041 15.172 1.00 95.25 185 LEU A C 1
ATOM 1441 O O . LEU A 1 185 ? -7.562 -10.021 14.628 1.00 95.25 185 LEU A O 1
ATOM 1445 N N . GLN A 1 186 ? -6.673 -9.086 16.448 1.00 93.38 186 GLN A N 1
ATOM 1446 C CA . GLN A 1 186 ? -7.008 -10.216 17.307 1.00 93.38 186 GLN A CA 1
ATOM 1447 C C . GLN A 1 186 ? -8.526 -10.283 17.527 1.00 93.38 186 GLN A C 1
ATOM 1449 O O . GLN A 1 186 ? -9.183 -9.246 17.622 1.00 93.38 186 GLN A O 1
ATOM 1454 N N . SER A 1 187 ? -9.059 -11.501 17.655 1.00 91.12 187 SER A N 1
ATOM 1455 C CA . SER A 1 187 ? -10.486 -11.735 17.879 1.00 91.12 187 SER A CA 1
ATOM 1456 C C . SER A 1 187 ? -11.047 -10.901 19.035 1.00 91.12 187 SER A C 1
ATOM 1458 O O . SER A 1 187 ? -10.468 -10.876 20.126 1.00 91.12 187 SER A O 1
ATOM 1460 N N . GLY A 1 188 ? -12.179 -10.238 18.792 1.00 89.00 188 GLY A N 1
ATOM 1461 C CA . GLY A 1 188 ? -12.844 -9.330 19.729 1.00 89.00 188 GLY A CA 1
ATOM 1462 C C . GLY A 1 188 ? -12.282 -7.903 19.772 1.00 89.00 188 GLY A C 1
ATOM 1463 O O . GLY A 1 188 ? -12.713 -7.118 20.620 1.00 89.00 188 GLY A O 1
ATOM 1464 N N . CYS A 1 189 ? -11.328 -7.561 18.899 1.00 92.25 189 CYS A N 1
ATOM 1465 C CA . CYS A 1 189 ? -10.796 -6.204 18.747 1.00 92.25 189 CYS A CA 1
ATOM 1466 C C . CYS A 1 189 ? -11.247 -5.578 17.418 1.00 92.25 189 CYS A C 1
ATOM 1468 O O . CYS A 1 189 ? -12.317 -4.981 17.349 1.00 92.25 189 CYS A O 1
ATOM 1470 N N . HIS A 1 190 ? -10.412 -5.668 16.383 1.00 93.88 190 HIS A N 1
ATOM 1471 C CA . HIS A 1 190 ? -10.693 -5.207 15.025 1.00 93.88 190 HIS A CA 1
ATOM 1472 C C . HIS A 1 190 ? -10.580 -6.407 14.076 1.00 93.88 190 HIS A C 1
ATOM 1474 O O . HIS A 1 190 ? -9.673 -6.471 13.255 1.00 93.88 190 HIS A O 1
ATOM 1480 N N . ASP A 1 191 ? -11.424 -7.414 14.266 1.00 93.81 191 ASP A N 1
ATOM 1481 C CA . ASP A 1 191 ? -11.325 -8.718 13.603 1.00 93.81 191 ASP A CA 1
ATOM 1482 C C . ASP A 1 191 ? -12.220 -8.873 12.368 1.00 93.81 191 ASP A C 1
ATOM 1484 O O . ASP A 1 191 ? -11.982 -9.785 11.583 1.00 93.81 191 ASP A O 1
ATOM 1488 N N . VAL A 1 192 ? -13.161 -7.953 12.135 1.00 93.94 192 VAL A N 1
ATOM 1489 C CA . VAL A 1 192 ? -13.990 -7.922 10.920 1.00 93.94 192 VAL A CA 1
ATOM 1490 C C . VAL A 1 192 ? -13.279 -7.118 9.829 1.00 93.94 192 VAL A C 1
ATOM 1492 O O . VAL A 1 192 ? -13.171 -5.888 9.885 1.00 93.94 192 VAL A O 1
ATOM 1495 N N . ILE A 1 193 ? -12.730 -7.832 8.845 1.00 92.38 193 ILE A N 1
ATOM 1496 C CA . ILE A 1 193 ? -11.894 -7.242 7.792 1.00 92.38 193 ILE A CA 1
ATOM 1497 C C . ILE A 1 193 ? -12.624 -7.311 6.455 1.00 92.38 193 ILE A C 1
ATOM 1499 O O . ILE A 1 193 ? -13.369 -6.397 6.136 1.00 92.38 193 ILE A O 1
ATOM 1503 N N . HIS A 1 194 ? -12.398 -8.356 5.658 1.00 92.75 194 HIS A N 1
ATOM 1504 C CA . HIS A 1 194 ? -12.959 -8.455 4.311 1.00 92.75 194 HIS A CA 1
ATOM 1505 C C . HIS A 1 194 ? -14.121 -9.445 4.203 1.00 92.75 194 HIS A C 1
ATOM 1507 O O . HIS A 1 194 ? -14.885 -9.295 3.260 1.00 92.75 194 HIS A O 1
ATOM 1513 N N . GLU A 1 195 ? -14.220 -10.436 5.108 1.00 88.56 195 GLU A N 1
ATOM 1514 C CA . GLU A 1 195 ? -15.228 -11.523 5.116 1.00 88.56 195 GLU A CA 1
ATOM 1515 C C . GLU A 1 195 ? -15.728 -11.901 3.714 1.00 88.56 195 GLU A C 1
ATOM 1517 O O . GLU A 1 195 ? -16.911 -11.842 3.393 1.00 88.56 195 GLU A O 1
ATOM 1522 N N . VAL A 1 196 ? -14.785 -12.234 2.827 1.00 86.06 196 VAL A N 1
ATOM 1523 C CA . VAL A 1 196 ? -15.041 -12.319 1.379 1.00 86.06 196 VAL A CA 1
ATOM 1524 C C . VAL A 1 196 ? -16.078 -13.362 0.987 1.00 86.06 196 VAL A C 1
ATOM 1526 O O . VAL A 1 196 ? -16.656 -13.262 -0.092 1.00 86.06 196 VAL A O 1
ATOM 1529 N N . ASP A 1 197 ? -16.330 -14.337 1.855 1.00 86.00 197 ASP A N 1
ATOM 1530 C CA . ASP A 1 197 ? -17.368 -15.340 1.656 1.00 86.00 197 ASP A CA 1
ATOM 1531 C C . ASP A 1 197 ? -18.776 -14.716 1.683 1.00 86.00 197 ASP A C 1
ATOM 1533 O O . ASP A 1 197 ? -19.658 -15.193 0.973 1.00 86.00 197 ASP A O 1
ATOM 1537 N N . GLU A 1 198 ? -18.982 -13.611 2.410 1.00 82.94 198 GLU A N 1
ATOM 1538 C CA . GLU A 1 198 ? -20.255 -12.872 2.438 1.00 82.94 198 GLU A CA 1
ATOM 1539 C C . GLU A 1 198 ? -20.499 -12.065 1.153 1.00 82.94 198 G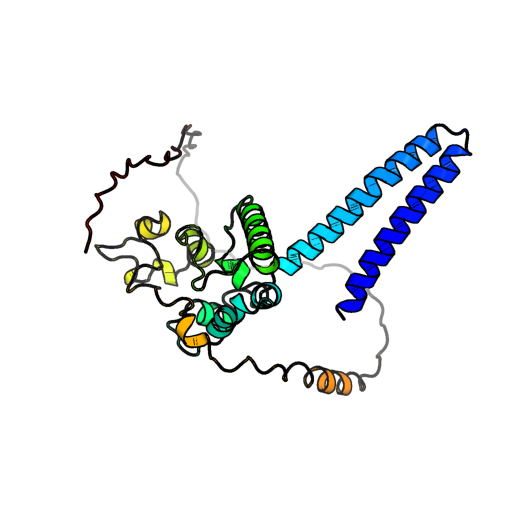LU A C 1
ATOM 1541 O O . GLU A 1 198 ? -21.644 -11.822 0.776 1.00 82.94 198 GLU A O 1
ATOM 1546 N N . PHE A 1 199 ? -19.427 -11.687 0.449 1.00 81.81 199 PHE A N 1
ATOM 1547 C CA . PHE A 1 199 ? -19.477 -10.835 -0.746 1.00 81.81 199 PHE A CA 1
ATOM 1548 C C . PHE A 1 199 ? -19.185 -11.579 -2.052 1.00 81.81 199 PHE A C 1
ATOM 1550 O O . PHE A 1 199 ? -19.192 -10.970 -3.121 1.00 81.81 199 PHE A O 1
ATOM 1557 N N . ARG A 1 200 ? -18.928 -12.890 -1.988 1.00 71.56 200 ARG A N 1
ATOM 1558 C CA . ARG A 1 200 ? -18.521 -13.707 -3.143 1.00 71.56 200 ARG A CA 1
ATOM 1559 C C . ARG A 1 200 ? -19.597 -13.809 -4.227 1.00 71.56 200 ARG A C 1
ATOM 1561 O O . ARG A 1 200 ? -19.254 -13.942 -5.395 1.00 71.56 200 ARG A O 1
ATOM 1568 N N . ASP A 1 201 ? -20.863 -13.700 -3.826 1.00 66.69 201 ASP A N 1
ATOM 1569 C CA . ASP A 1 201 ? -22.046 -13.745 -4.697 1.00 66.69 201 ASP A CA 1
ATOM 1570 C C . ASP A 1 201 ? -22.832 -12.409 -4.680 1.00 66.69 201 ASP A C 1
ATOM 1572 O O . ASP A 1 201 ? -24.018 -12.370 -5.022 1.00 66.69 201 ASP A O 1
ATOM 1576 N N . GLY A 1 202 ? -22.206 -11.321 -4.209 1.00 55.00 202 GLY A N 1
ATOM 1577 C CA . GLY A 1 202 ? -22.852 -10.019 -4.010 1.00 55.00 202 GLY A CA 1
ATOM 1578 C C . GLY A 1 202 ? -23.244 -9.308 -5.318 1.00 55.00 202 GLY A C 1
ATOM 1579 O O . GLY A 1 202 ? -22.729 -9.644 -6.385 1.00 55.00 202 GLY A O 1
ATOM 1580 N N . PRO A 1 203 ? -24.157 -8.313 -5.270 1.00 49.16 203 PRO A N 1
ATOM 1581 C CA . PRO A 1 203 ? -24.485 -7.504 -6.437 1.00 49.16 203 PRO A CA 1
ATOM 1582 C C . PRO A 1 203 ? -23.233 -6.771 -6.925 1.00 49.16 203 PRO A C 1
ATOM 1584 O O . PRO A 1 203 ? -22.586 -6.060 -6.153 1.00 49.16 203 PRO A O 1
ATOM 1587 N N . GLN A 1 204 ? -22.917 -6.938 -8.207 1.00 48.12 204 GLN A N 1
ATOM 1588 C CA . GLN A 1 204 ? -21.872 -6.179 -8.890 1.00 48.12 204 GLN A CA 1
ATOM 1589 C C . GLN A 1 204 ? -22.119 -4.680 -8.669 1.00 48.12 204 GLN A C 1
ATOM 1591 O O . GLN A 1 204 ? -23.267 -4.232 -8.724 1.00 48.12 204 GLN A O 1
ATOM 1596 N N . VAL A 1 205 ? -21.061 -3.915 -8.375 1.00 47.81 205 VAL A N 1
ATOM 1597 C CA . VAL A 1 205 ? -21.155 -2.453 -8.275 1.00 47.81 205 VAL A CA 1
ATOM 1598 C C . VAL A 1 205 ? -21.699 -1.978 -9.626 1.00 47.81 205 VAL A C 1
ATOM 1600 O O . VAL A 1 205 ? -21.084 -2.316 -10.638 1.00 47.81 205 VAL A O 1
ATOM 1603 N N . PRO A 1 206 ? -22.861 -1.302 -9.686 1.00 40.25 206 PRO A N 1
ATOM 1604 C CA . PRO A 1 206 ? -23.458 -0.946 -10.962 1.00 40.25 206 PRO A CA 1
ATOM 1605 C C . PRO A 1 206 ? -22.511 -0.009 -11.713 1.00 40.25 206 PRO A C 1
ATOM 1607 O O . PRO A 1 206 ? -22.105 1.031 -11.205 1.00 40.25 206 PRO A O 1
ATOM 1610 N N . GLU A 1 207 ? -22.163 -0.422 -12.926 1.00 50.12 207 GLU A N 1
ATOM 1611 C CA . GLU A 1 207 ? -21.217 0.203 -13.859 1.00 50.12 207 GLU A CA 1
ATOM 1612 C C . GLU A 1 207 ? -21.737 1.547 -14.434 1.00 50.12 207 GLU A C 1
ATOM 1614 O O . GLU A 1 207 ? -21.162 2.077 -15.376 1.00 50.12 207 GLU A O 1
ATOM 1619 N N . GLU A 1 208 ? -22.835 2.103 -13.900 1.00 43.75 208 GLU A N 1
ATOM 1620 C CA . GLU A 1 208 ? -23.719 3.034 -14.626 1.00 43.75 208 GLU A CA 1
ATOM 1621 C C . GLU A 1 208 ? -23.759 4.493 -14.112 1.00 43.75 208 GLU A C 1
ATOM 1623 O O . GLU A 1 208 ? -24.532 5.280 -14.644 1.00 43.75 208 GLU A O 1
ATOM 1628 N N . GLU A 1 209 ? -22.931 4.924 -13.151 1.00 46.00 209 GLU A N 1
ATOM 1629 C CA . GLU A 1 209 ? -22.960 6.332 -12.668 1.00 46.00 209 GLU A CA 1
ATOM 1630 C C . GLU A 1 209 ? -21.811 7.233 -13.173 1.00 46.00 209 GLU A C 1
ATOM 1632 O O . GLU A 1 209 ? -21.742 8.403 -12.801 1.00 46.00 209 GLU A O 1
ATOM 1637 N N . GLU A 1 210 ? -20.921 6.750 -14.050 1.00 46.78 210 GLU A N 1
ATOM 1638 C CA . GLU A 1 210 ? -19.878 7.607 -14.653 1.00 46.78 210 GLU A CA 1
ATOM 1639 C C . GLU A 1 210 ? -20.342 8.361 -15.916 1.00 46.78 210 GLU A C 1
ATOM 1641 O O . GLU A 1 210 ? -19.670 9.303 -16.325 1.00 46.78 210 GLU A O 1
ATOM 1646 N N . GLU A 1 211 ? -21.483 8.009 -16.526 1.00 43.25 211 GLU A N 1
ATOM 1647 C CA . GLU A 1 211 ? -21.907 8.616 -17.804 1.00 43.25 211 GLU A CA 1
ATOM 1648 C C . GLU A 1 211 ? -22.797 9.869 -17.640 1.00 43.25 211 GLU A C 1
ATOM 1650 O O . GLU A 1 211 ? -22.808 10.717 -18.528 1.00 43.25 211 GLU A O 1
ATOM 1655 N N . GLU A 1 212 ? -23.471 10.067 -16.497 1.00 42.50 212 GLU A N 1
ATOM 1656 C CA . GLU A 1 212 ? -24.363 11.233 -16.299 1.00 42.50 212 GLU A CA 1
ATOM 1657 C C . GLU A 1 212 ? -23.661 12.484 -15.725 1.00 42.50 212 GLU A C 1
ATOM 1659 O O . GLU A 1 212 ? -24.159 13.598 -15.880 1.00 42.50 212 GLU A O 1
ATOM 1664 N N . ALA A 1 213 ? -22.474 12.352 -15.121 1.00 45.03 213 ALA A N 1
ATOM 1665 C CA . ALA A 1 213 ? -21.743 13.499 -14.561 1.00 45.03 213 ALA A CA 1
ATOM 1666 C C . ALA A 1 213 ? -21.012 14.350 -15.624 1.00 45.03 213 ALA A C 1
ATOM 1668 O O . ALA A 1 213 ? -20.701 15.518 -15.378 1.00 45.03 213 ALA A O 1
ATOM 1669 N N . ASP A 1 214 ? -20.761 13.787 -16.809 1.00 44.19 214 ASP A N 1
ATOM 1670 C CA . ASP A 1 214 ? -20.078 14.480 -17.908 1.00 44.19 214 ASP A CA 1
ATOM 1671 C C . ASP A 1 214 ? -21.039 15.337 -18.761 1.00 44.19 214 ASP A C 1
ATOM 1673 O O . ASP A 1 214 ? -20.585 16.227 -19.488 1.00 44.19 214 ASP A O 1
ATOM 1677 N N . GLU A 1 215 ? -22.358 15.120 -18.664 1.00 44.16 215 GLU A N 1
ATOM 1678 C CA . GLU A 1 215 ? -23.356 15.877 -19.435 1.00 44.16 215 GLU A CA 1
ATOM 1679 C C . GLU A 1 215 ? -23.806 17.160 -18.707 1.00 44.16 215 GLU A C 1
ATOM 1681 O O . GLU A 1 215 ? -23.872 18.217 -19.337 1.00 44.16 215 GLU A O 1
ATOM 1686 N N . GLU A 1 216 ? -23.970 17.142 -17.375 1.00 45.66 216 GLU A N 1
ATOM 1687 C CA . GLU A 1 216 ? -24.318 18.356 -16.606 1.00 45.66 216 GLU A CA 1
ATOM 1688 C C . GLU A 1 216 ? -23.166 19.377 -16.522 1.00 45.66 216 GLU A C 1
ATOM 1690 O O . GLU A 1 216 ? -23.403 20.586 -16.520 1.00 45.66 216 GLU A O 1
ATOM 1695 N N . ALA A 1 217 ? -21.901 18.938 -16.541 1.00 47.59 217 ALA A N 1
ATOM 1696 C CA . ALA A 1 217 ? -20.750 19.849 -16.501 1.00 47.59 217 ALA A CA 1
ATOM 1697 C C . ALA A 1 217 ? -20.503 20.602 -17.828 1.00 47.59 217 ALA A C 1
ATOM 1699 O O . ALA A 1 217 ? -19.746 21.577 -17.857 1.00 47.59 217 ALA A O 1
ATOM 1700 N N . ASN A 1 218 ? -21.120 20.165 -18.932 1.00 50.66 218 ASN A N 1
ATOM 1701 C CA . ASN A 1 218 ? -20.926 20.759 -20.257 1.00 50.66 218 ASN A CA 1
ATOM 1702 C C . ASN A 1 218 ? -22.004 21.799 -20.624 1.00 50.66 218 ASN A C 1
ATOM 1704 O O . ASN A 1 218 ? -21.793 22.589 -21.544 1.00 50.66 218 ASN A O 1
ATOM 1708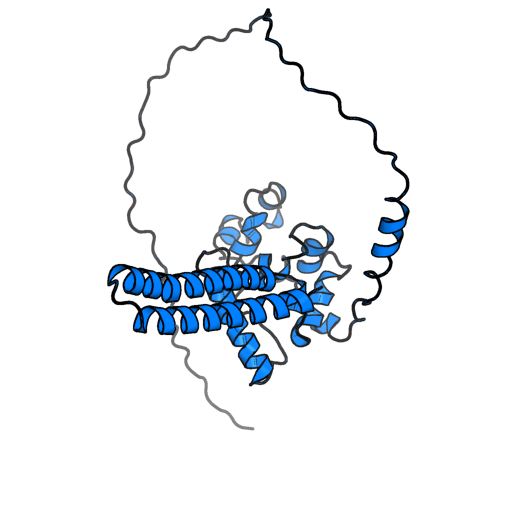 N N . GLU A 1 219 ? -23.128 21.853 -19.900 1.00 48.91 219 GLU A N 1
ATOM 1709 C CA . GLU A 1 219 ? -24.140 22.907 -20.081 1.00 48.91 219 GLU A CA 1
ATOM 1710 C C . GLU A 1 219 ? -23.857 24.168 -19.245 1.00 48.91 219 GLU A C 1
ATOM 1712 O O . GLU A 1 219 ? -24.222 25.266 -19.665 1.00 48.91 219 GLU A O 1
ATOM 1717 N N . GLU A 1 220 ? -23.134 24.066 -18.124 1.00 47.81 220 GLU A N 1
ATOM 1718 C CA . GLU A 1 220 ? -22.871 25.223 -17.248 1.00 47.81 220 GLU A CA 1
ATOM 1719 C C . GLU A 1 220 ? -21.652 26.072 -17.682 1.00 47.81 220 GLU A C 1
ATOM 1721 O O . GLU A 1 220 ? -21.496 27.215 -17.260 1.00 47.81 220 GLU A O 1
ATOM 1726 N N . ALA A 1 221 ? -20.806 25.571 -18.592 1.00 49.91 221 ALA A N 1
ATOM 1727 C CA . ALA A 1 221 ? -19.608 26.277 -19.072 1.00 49.91 221 ALA A CA 1
ATOM 1728 C C . ALA A 1 221 ? -19.844 27.201 -20.291 1.00 49.91 221 ALA A C 1
ATOM 1730 O O . ALA A 1 221 ? -18.890 27.779 -20.820 1.00 49.91 221 ALA A O 1
ATOM 1731 N N . ALA A 1 222 ? -21.086 27.335 -20.769 1.00 51.38 222 ALA A N 1
ATOM 1732 C CA . ALA A 1 222 ? -21.400 28.053 -22.007 1.00 51.38 222 ALA A CA 1
ATOM 1733 C C . ALA A 1 222 ? -21.865 29.515 -21.828 1.00 51.38 222 ALA A C 1
ATOM 1735 O O . ALA A 1 222 ? -22.093 30.178 -22.841 1.00 51.38 222 ALA A O 1
ATOM 1736 N N . ASP A 1 223 ? -21.985 30.037 -20.599 1.00 50.25 223 ASP A N 1
ATOM 1737 C CA . ASP A 1 223 ? -22.634 31.342 -20.359 1.00 50.25 223 ASP A CA 1
ATOM 1738 C C . ASP A 1 223 ? -21.876 32.298 -19.413 1.00 50.25 223 ASP A C 1
ATOM 1740 O O . ASP A 1 223 ? -22.481 33.030 -18.633 1.00 50.25 223 ASP A O 1
ATOM 1744 N N . GLU A 1 224 ? -20.539 32.351 -19.497 1.00 50.50 224 GLU A N 1
ATOM 1745 C CA . GLU A 1 224 ? -19.780 33.474 -18.917 1.00 50.50 224 GLU A CA 1
ATOM 1746 C C . GLU A 1 224 ? -19.098 34.326 -20.006 1.00 50.50 224 GLU A C 1
ATOM 1748 O O . GLU A 1 224 ? -18.199 33.850 -20.711 1.00 50.50 224 GLU A O 1
ATOM 1753 N N . PRO A 1 225 ? -19.492 35.605 -20.180 1.00 49.44 225 PRO A N 1
ATOM 1754 C CA . PRO A 1 225 ? -18.810 36.519 -21.081 1.00 49.44 225 PRO A CA 1
ATOM 1755 C C . PRO A 1 225 ? -17.482 37.003 -20.483 1.00 49.44 225 PRO A C 1
ATOM 1757 O O . PRO A 1 225 ? -17.403 37.452 -19.343 1.00 49.44 225 PRO A O 1
ATOM 1760 N N . ALA A 1 226 ? -16.440 36.947 -21.311 1.00 51.81 226 ALA A N 1
ATOM 1761 C CA . ALA A 1 226 ? -15.094 37.416 -21.015 1.00 51.81 226 ALA A CA 1
ATOM 1762 C C . ALA A 1 226 ? -15.058 38.920 -20.686 1.00 51.81 226 ALA A C 1
ATOM 1764 O O . ALA A 1 226 ? -15.284 39.750 -21.570 1.00 51.81 226 ALA A O 1
ATOM 1765 N N . GLU A 1 227 ? -14.697 39.266 -19.447 1.00 50.97 227 GLU A N 1
ATOM 1766 C CA . GLU A 1 227 ? -14.417 40.644 -19.038 1.00 50.97 227 GLU A CA 1
ATOM 1767 C C . GLU A 1 227 ? -12.901 40.887 -18.900 1.00 50.97 227 GLU A C 1
ATOM 1769 O O . GLU A 1 227 ? -12.206 40.341 -18.047 1.00 50.97 227 GLU A O 1
ATOM 1774 N N . GLU A 1 228 ? -12.415 41.642 -19.884 1.00 47.03 228 GLU A N 1
ATOM 1775 C CA . GLU A 1 228 ? -11.389 42.689 -19.890 1.00 47.03 228 GLU A CA 1
ATOM 1776 C C . GLU A 1 228 ? -10.269 42.714 -18.824 1.00 47.03 228 GLU A C 1
ATOM 1778 O O . GLU A 1 228 ? -10.464 42.869 -17.622 1.00 47.03 228 GLU A O 1
ATOM 1783 N N . ALA A 1 229 ? -9.036 42.677 -19.338 1.00 47.28 229 ALA A N 1
ATOM 1784 C CA . ALA A 1 229 ? -7.785 42.844 -18.615 1.00 47.28 229 ALA A CA 1
ATOM 1785 C C . ALA A 1 229 ? -7.597 44.265 -18.048 1.00 47.28 229 ALA A C 1
ATOM 1787 O O . ALA A 1 229 ? -7.741 45.248 -18.773 1.00 47.28 229 ALA A O 1
ATOM 1788 N N . ALA A 1 230 ? -7.129 44.361 -16.800 1.00 42.56 230 ALA A N 1
ATOM 1789 C CA . ALA A 1 230 ? -6.551 45.579 -16.234 1.00 42.56 230 ALA A CA 1
ATOM 1790 C C . ALA A 1 230 ? -5.189 45.290 -15.573 1.00 42.56 230 ALA A C 1
ATOM 1792 O O . ALA A 1 230 ? -4.989 44.276 -14.907 1.00 42.56 230 ALA A O 1
ATOM 1793 N N . GLU A 1 231 ? -4.248 46.191 -15.842 1.00 53.69 231 GLU A N 1
ATOM 1794 C CA . GLU A 1 231 ? -2.806 46.141 -15.579 1.00 53.69 231 GLU A CA 1
ATOM 1795 C C . GLU A 1 231 ? -2.411 46.235 -14.084 1.00 53.69 231 GLU A C 1
ATOM 1797 O O . GLU A 1 231 ? -3.199 46.705 -13.261 1.00 53.69 231 GLU A O 1
ATOM 1802 N N . PRO A 1 232 ? -1.168 45.854 -13.710 1.00 53.66 232 PRO A N 1
ATOM 1803 C CA . PRO A 1 232 ? -0.684 45.942 -12.335 1.00 53.66 232 PRO A CA 1
ATOM 1804 C C . PRO A 1 232 ? -0.057 47.311 -12.023 1.00 53.66 232 PRO A C 1
ATOM 1806 O O . PRO A 1 232 ? 0.859 47.761 -12.713 1.00 53.66 232 PRO A O 1
ATOM 1809 N N . ALA A 1 233 ? -0.484 47.934 -10.923 1.00 46.09 233 ALA A N 1
ATOM 1810 C CA . ALA A 1 233 ? 0.188 49.085 -10.326 1.00 46.09 233 ALA A CA 1
ATOM 1811 C C . ALA A 1 233 ? 0.961 48.662 -9.066 1.00 46.09 233 ALA A C 1
ATOM 1813 O O . ALA A 1 233 ? 0.405 48.066 -8.144 1.00 46.09 233 ALA A O 1
ATOM 1814 N N . ALA A 1 234 ? 2.252 48.985 -9.051 1.00 48.84 234 ALA A N 1
ATOM 1815 C CA . ALA A 1 234 ? 3.074 49.070 -7.852 1.00 48.84 234 ALA A CA 1
ATOM 1816 C C . ALA A 1 234 ? 2.708 50.342 -7.065 1.00 48.84 234 ALA A C 1
ATOM 1818 O O . ALA A 1 234 ? 2.439 51.354 -7.704 1.00 48.84 234 ALA A O 1
ATOM 1819 N N . ASP A 1 235 ? 2.721 50.315 -5.728 1.00 42.12 235 ASP A N 1
ATOM 1820 C CA . ASP A 1 235 ? 3.660 51.127 -4.935 1.00 42.12 235 ASP A CA 1
ATOM 1821 C C . ASP A 1 235 ? 3.563 50.877 -3.413 1.00 42.12 235 ASP A C 1
ATOM 1823 O O . ASP A 1 235 ? 2.515 50.545 -2.870 1.00 42.12 235 ASP A O 1
ATOM 1827 N N . GLU A 1 236 ? 4.740 51.038 -2.818 1.00 49.22 236 GLU A N 1
ATOM 1828 C CA . GLU A 1 236 ? 5.269 51.185 -1.455 1.00 49.22 236 GLU A CA 1
ATOM 1829 C C . GLU A 1 236 ? 4.491 51.025 -0.116 1.00 49.22 236 GLU A C 1
ATOM 1831 O O . GLU A 1 236 ? 3.272 51.162 -0.021 1.00 49.22 236 GLU A O 1
ATOM 1836 N N . PRO A 1 237 ? 5.256 50.768 0.981 1.00 64.81 237 PRO A N 1
ATOM 1837 C CA . PRO A 1 237 ? 4.763 50.525 2.333 1.00 64.81 237 PRO A CA 1
ATOM 1838 C C . PRO A 1 237 ? 4.727 51.798 3.196 1.00 64.81 237 PRO A C 1
ATOM 1840 O O . PRO A 1 237 ? 5.544 52.705 3.040 1.00 64.81 237 PRO A O 1
ATOM 1843 N N . ALA A 1 238 ? 3.847 51.819 4.196 1.00 43.53 238 ALA A N 1
ATOM 1844 C CA . ALA A 1 238 ? 3.874 52.813 5.262 1.00 43.53 238 ALA A CA 1
ATOM 1845 C C . ALA A 1 238 ? 3.643 52.164 6.627 1.00 43.53 238 ALA A C 1
ATOM 1847 O O . ALA A 1 238 ? 2.909 51.187 6.773 1.00 43.53 238 ALA A O 1
ATOM 1848 N N . ALA A 1 239 ? 4.360 52.725 7.587 1.00 42.28 239 ALA A N 1
ATOM 1849 C CA . ALA A 1 239 ? 4.572 52.261 8.934 1.00 42.28 239 ALA A CA 1
ATOM 1850 C C . ALA A 1 239 ? 3.386 52.509 9.883 1.00 42.28 239 ALA A C 1
ATOM 1852 O O . ALA A 1 239 ? 2.513 53.336 9.630 1.00 42.28 239 ALA A O 1
ATOM 1853 N N . ASP A 1 240 ? 3.501 51.835 11.024 1.00 41.75 240 ASP A N 1
ATOM 1854 C CA . ASP A 1 240 ? 3.562 52.432 12.363 1.00 41.75 240 ASP A CA 1
ATOM 1855 C C . ASP A 1 240 ? 2.445 52.163 13.386 1.00 41.75 240 ASP A C 1
ATOM 1857 O O . ASP A 1 240 ? 1.248 52.237 13.126 1.00 41.75 240 ASP A O 1
ATOM 1861 N N . GLU A 1 241 ? 2.979 51.920 14.587 1.00 46.41 241 GLU A N 1
ATOM 1862 C CA . GLU A 1 241 ? 2.502 52.271 15.927 1.00 46.41 241 GLU A CA 1
ATOM 1863 C C . GLU A 1 241 ? 1.480 51.397 16.695 1.00 46.41 241 GLU A C 1
ATOM 1865 O O . GLU A 1 241 ? 0.272 51.391 16.477 1.00 46.41 241 GLU A O 1
ATOM 1870 N N . ASP A 1 242 ? 2.056 50.783 17.743 1.00 43.66 242 ASP A N 1
ATOM 1871 C CA . ASP A 1 242 ? 1.634 50.819 19.152 1.00 43.66 242 ASP A CA 1
ATOM 1872 C C . ASP A 1 242 ? 0.412 50.013 19.633 1.00 43.66 242 ASP A C 1
ATOM 1874 O O . ASP A 1 242 ? -0.737 50.370 19.391 1.00 43.66 242 ASP A O 1
ATOM 1878 N N . LYS A 1 243 ? 0.650 49.043 20.542 1.00 44.53 243 LYS A N 1
ATOM 1879 C CA . LYS A 1 243 ? 0.639 49.307 22.006 1.00 44.53 243 LYS A CA 1
ATOM 1880 C C . LYS A 1 243 ? 0.906 48.067 22.887 1.00 44.53 243 LYS A C 1
ATOM 1882 O O . LYS A 1 243 ? 0.237 47.053 22.747 1.00 44.53 243 LYS A O 1
ATOM 1887 N N . ALA A 1 244 ? 1.804 48.273 23.862 1.00 41.50 244 ALA A N 1
ATOM 1888 C CA . ALA A 1 244 ? 1.819 47.815 25.270 1.00 41.50 244 ALA A CA 1
ATOM 1889 C C . ALA A 1 244 ? 1.554 46.319 25.592 1.00 41.50 244 ALA A C 1
ATOM 1891 O O . ALA A 1 244 ? 0.451 45.821 25.423 1.00 41.50 244 ALA A O 1
ATOM 1892 N N . ALA A 1 245 ? 2.558 45.541 26.015 1.00 41.62 245 ALA A N 1
ATOM 1893 C CA . ALA A 1 245 ? 3.227 45.515 27.333 1.00 41.62 245 ALA A CA 1
ATOM 1894 C C . ALA A 1 245 ? 2.466 44.704 28.402 1.00 41.62 245 ALA A C 1
ATOM 1896 O O . ALA A 1 245 ? 1.488 45.183 28.964 1.00 41.62 245 ALA A O 1
ATOM 1897 N N . GLU A 1 246 ? 3.004 43.531 28.752 1.00 43.53 246 GLU A N 1
ATOM 1898 C CA . GLU A 1 246 ? 2.960 43.017 30.125 1.00 43.53 246 GLU A CA 1
ATOM 1899 C C . GLU A 1 246 ? 4.287 42.312 30.451 1.00 43.53 246 GLU A C 1
ATOM 1901 O O . GLU A 1 246 ? 4.782 41.473 29.697 1.00 43.53 246 GLU A O 1
ATOM 1906 N N . GLU A 1 247 ? 4.893 42.759 31.550 1.00 42.75 247 GLU A N 1
ATOM 1907 C CA . GLU A 1 247 ? 6.180 42.346 32.101 1.00 42.75 247 GLU A CA 1
ATOM 1908 C C . GLU A 1 247 ? 6.100 40.983 32.806 1.00 42.75 247 GLU A C 1
ATOM 1910 O O . GLU A 1 247 ? 5.218 40.762 33.633 1.00 42.75 247 GLU A O 1
ATOM 1915 N N . ALA A 1 248 ? 7.116 40.134 32.619 1.00 43.94 248 ALA A N 1
ATOM 1916 C CA . ALA A 1 248 ? 7.657 39.317 33.706 1.00 43.94 248 ALA A CA 1
ATOM 1917 C C . ALA A 1 248 ? 9.134 38.964 33.444 1.00 43.94 248 ALA A C 1
ATOM 1919 O O . ALA A 1 248 ? 9.523 38.492 32.380 1.00 43.94 248 ALA A O 1
ATOM 1920 N N . ASN A 1 249 ? 9.935 39.256 34.461 1.00 47.59 249 ASN A N 1
ATOM 1921 C CA . ASN A 1 249 ? 11.392 39.302 34.550 1.00 47.59 249 ASN A CA 1
ATOM 1922 C C . ASN A 1 249 ? 12.071 37.906 34.521 1.00 47.59 249 ASN A C 1
ATOM 1924 O O . ASN A 1 249 ? 11.553 36.994 35.169 1.00 47.59 249 ASN A O 1
ATOM 1928 N N . PRO A 1 250 ? 13.248 37.726 33.879 1.00 49.94 250 PRO A N 1
ATOM 1929 C CA . PRO A 1 250 ? 14.060 36.518 33.994 1.00 49.94 250 PRO A CA 1
ATOM 1930 C C . PRO A 1 250 ? 15.241 36.723 34.957 1.00 49.94 250 PRO A C 1
ATOM 1932 O O . PRO A 1 250 ? 16.105 37.570 34.736 1.00 49.94 250 PRO A O 1
ATOM 1935 N N . ALA A 1 251 ? 15.329 35.897 35.996 1.00 39.69 251 ALA A N 1
ATOM 1936 C CA . ALA A 1 251 ? 16.572 35.686 36.727 1.00 39.69 251 ALA A CA 1
ATOM 1937 C C . ALA A 1 251 ? 16.649 34.233 37.207 1.00 39.69 251 ALA A C 1
ATOM 1939 O O . ALA A 1 251 ? 15.688 33.711 37.765 1.00 39.69 251 ALA A O 1
ATOM 1940 N N . ASP A 1 252 ? 17.822 33.644 36.975 1.00 41.41 252 ASP A N 1
ATOM 1941 C CA . ASP A 1 252 ? 18.330 32.389 37.528 1.00 41.41 252 ASP A CA 1
ATOM 1942 C C . ASP A 1 252 ? 17.667 31.090 37.047 1.00 41.41 252 ASP A C 1
ATOM 1944 O O . ASP A 1 252 ? 16.614 30.704 37.526 1.00 41.41 252 ASP A O 1
ATOM 1948 N N . VAL A 1 253 ? 18.344 30.357 36.151 1.00 48.09 253 VAL A N 1
ATOM 1949 C CA . VAL A 1 253 ? 18.979 29.066 36.491 1.00 48.09 253 VAL A CA 1
ATOM 1950 C C . VAL A 1 253 ? 20.055 28.759 35.442 1.00 48.09 253 VAL A C 1
ATOM 1952 O O . VAL A 1 253 ? 19.814 28.740 34.236 1.00 48.09 253 VAL A O 1
ATOM 1955 N N . ALA A 1 254 ? 21.266 28.563 35.956 1.00 40.00 254 ALA A N 1
ATOM 1956 C CA . ALA A 1 254 ? 22.470 28.159 35.256 1.00 40.00 254 ALA A CA 1
ATOM 1957 C C . ALA A 1 254 ? 22.300 26.828 34.511 1.00 40.00 254 ALA A C 1
ATOM 1959 O O . ALA A 1 254 ? 21.542 25.951 34.917 1.00 40.00 254 ALA A O 1
ATOM 1960 N N . GLY A 1 255 ? 23.020 26.707 33.400 1.00 39.31 255 GLY A N 1
ATOM 1961 C CA . GLY A 1 255 ? 22.894 25.586 32.490 1.00 39.31 255 GLY A CA 1
ATOM 1962 C C . GLY A 1 255 ? 23.527 24.294 32.973 1.00 39.31 255 GLY A C 1
ATOM 1963 O O . GLY A 1 255 ? 24.442 24.300 33.782 1.00 39.31 255 GLY A O 1
ATOM 1964 N N . GLU A 1 256 ? 23.101 23.215 32.332 1.00 40.00 256 GLU A N 1
ATOM 1965 C CA . GLU A 1 256 ? 23.877 22.002 32.128 1.00 40.00 256 GLU A CA 1
ATOM 1966 C C . GLU A 1 256 ? 23.551 21.496 30.718 1.00 40.00 256 GLU A C 1
ATOM 1968 O O . GLU A 1 256 ? 22.401 21.258 30.347 1.00 40.00 256 GLU A O 1
ATOM 1973 N N . THR A 1 257 ? 24.587 21.416 29.893 1.00 48.78 257 THR A N 1
ATOM 1974 C CA . THR A 1 257 ? 24.577 20.786 28.574 1.00 48.78 257 THR A CA 1
ATOM 1975 C C . THR A 1 257 ? 24.418 19.271 28.726 1.00 48.78 257 THR A C 1
ATOM 1977 O O . THR A 1 257 ? 25.235 18.678 29.434 1.00 48.78 257 THR A O 1
ATOM 1980 N N . PRO A 1 258 ? 23.478 18.600 28.040 1.00 50.06 258 PRO A N 1
ATOM 1981 C CA . PRO A 1 258 ? 23.521 17.151 27.937 1.00 50.06 258 PRO A CA 1
ATOM 1982 C C . PRO A 1 258 ? 24.562 16.743 26.888 1.00 50.06 258 PRO A C 1
ATOM 1984 O O . PRO A 1 258 ? 24.528 17.162 25.730 1.00 50.06 258 PRO A O 1
ATOM 1987 N N . THR A 1 259 ? 25.518 15.939 27.335 1.00 50.69 259 THR A N 1
ATOM 1988 C CA . THR A 1 259 ? 26.517 15.253 26.519 1.00 50.69 259 THR A CA 1
ATOM 1989 C C . THR A 1 259 ? 25.865 14.269 25.535 1.00 50.69 259 THR A C 1
ATOM 1991 O O . THR A 1 259 ? 24.774 13.760 25.803 1.00 50.69 259 THR A O 1
ATOM 1994 N N . PRO A 1 260 ? 26.529 13.938 24.411 1.00 47.09 260 PRO A N 1
ATOM 1995 C CA . PRO A 1 260 ? 26.094 12.857 23.536 1.00 47.09 260 PRO A CA 1
ATOM 1996 C C . PRO A 1 260 ? 26.361 11.531 24.254 1.00 47.09 260 PRO A C 1
ATOM 1998 O O . PRO A 1 260 ? 27.515 11.166 24.469 1.00 47.09 260 PRO A O 1
ATOM 2001 N N . SER A 1 261 ? 25.304 10.835 24.669 1.00 46.94 261 SER A N 1
ATOM 2002 C CA . SER A 1 261 ? 25.423 9.445 25.101 1.00 46.94 261 SER A CA 1
ATOM 2003 C C . SER A 1 261 ? 25.430 8.567 23.863 1.00 46.94 261 SER A C 1
ATOM 2005 O O . SER A 1 261 ? 24.411 8.417 23.187 1.00 46.94 261 SER A O 1
ATOM 2007 N N . ASP A 1 262 ? 26.587 7.972 23.609 1.00 47.16 262 ASP A N 1
ATOM 2008 C CA . ASP A 1 262 ? 26.716 6.727 22.874 1.00 47.16 262 ASP A CA 1
ATOM 2009 C C . ASP A 1 262 ? 25.675 5.720 23.384 1.00 47.16 262 ASP A C 1
ATOM 2011 O O . ASP A 1 262 ? 25.561 5.483 24.590 1.00 47.16 262 ASP A O 1
ATOM 2015 N N . ASN A 1 263 ? 24.914 5.119 22.470 1.00 46.06 263 ASN A N 1
ATOM 2016 C CA . ASN A 1 263 ? 24.294 3.827 22.722 1.00 46.06 263 ASN A CA 1
ATOM 2017 C C . ASN A 1 263 ? 24.500 2.932 21.488 1.00 46.06 263 ASN A C 1
ATOM 2019 O O . ASN A 1 263 ? 23.969 3.248 20.418 1.00 46.06 263 ASN A O 1
ATOM 2023 N N . PRO A 1 264 ? 25.294 1.856 21.608 1.00 49.22 264 PRO A N 1
ATOM 2024 C CA . PRO A 1 264 ? 25.501 0.881 20.552 1.00 49.22 264 PRO A CA 1
ATOM 2025 C C . PRO A 1 264 ? 24.330 -0.114 20.488 1.00 49.22 264 PRO A C 1
ATOM 2027 O O . PRO A 1 264 ? 23.668 -0.390 21.482 1.00 49.22 264 PRO A O 1
ATOM 2030 N N . GLU A 1 265 ? 24.114 -0.673 19.297 1.00 49.00 265 GLU A N 1
ATOM 2031 C CA . GLU A 1 265 ? 23.503 -1.995 19.081 1.00 49.00 265 GLU A CA 1
ATOM 2032 C C . GLU A 1 265 ? 22.145 -2.281 19.754 1.00 49.00 265 GLU A C 1
ATOM 2034 O O . GLU A 1 265 ? 22.035 -2.983 20.759 1.00 49.00 265 GLU A O 1
ATOM 2039 N N . ALA A 1 266 ? 21.062 -1.864 19.090 1.00 42.84 266 ALA A N 1
ATOM 2040 C CA . ALA A 1 266 ? 19.756 -2.490 19.277 1.00 42.84 266 ALA A CA 1
ATOM 2041 C C . ALA A 1 266 ? 19.624 -3.724 18.365 1.00 42.84 266 ALA A C 1
ATOM 2043 O O . ALA A 1 266 ? 19.408 -3.623 17.158 1.00 42.84 266 ALA A O 1
ATOM 2044 N N . ASN A 1 267 ? 19.803 -4.877 19.008 1.00 45.34 267 ASN A N 1
ATOM 2045 C CA . ASN A 1 267 ? 19.368 -6.229 18.665 1.00 45.34 267 ASN A CA 1
ATOM 2046 C C . ASN A 1 267 ? 18.381 -6.372 17.493 1.00 45.34 267 ASN A C 1
ATOM 2048 O O . ASN A 1 267 ? 17.211 -6.004 17.580 1.00 45.34 267 ASN A O 1
ATOM 2052 N N . ASN A 1 268 ? 18.845 -7.069 16.459 1.00 46.25 268 ASN A N 1
ATOM 2053 C CA . ASN A 1 268 ? 18.013 -7.755 15.482 1.00 46.25 268 ASN A CA 1
ATOM 2054 C C . ASN A 1 268 ? 17.595 -9.118 16.080 1.00 46.25 268 ASN A C 1
ATOM 2056 O O . ASN A 1 268 ? 18.484 -9.937 16.329 1.00 46.25 268 ASN A O 1
ATOM 2060 N N . PRO A 1 269 ? 16.308 -9.407 16.347 1.00 52.62 269 PRO A N 1
ATOM 2061 C CA . PRO A 1 269 ? 15.915 -10.745 16.768 1.00 52.62 269 PRO A CA 1
ATOM 2062 C C . PRO A 1 269 ? 16.072 -11.712 15.587 1.00 52.62 269 PRO A C 1
ATOM 2064 O O . PRO A 1 269 ? 15.409 -11.587 14.558 1.00 52.62 269 PRO A O 1
ATOM 2067 N N . GLN A 1 270 ? 16.988 -12.671 15.732 1.00 50.41 270 GLN A N 1
ATOM 2068 C CA . GLN A 1 270 ? 17.103 -13.812 14.827 1.00 50.41 270 GLN A CA 1
ATOM 2069 C C . GLN A 1 270 ? 15.793 -14.622 14.821 1.00 50.41 270 GLN A C 1
ATOM 2071 O O . GLN A 1 270 ? 15.150 -14.745 15.868 1.00 50.41 270 GLN A O 1
ATOM 2076 N N . PRO A 1 271 ? 15.398 -15.207 13.678 1.00 49.81 271 PRO A N 1
ATOM 2077 C CA . PRO A 1 271 ? 14.276 -16.129 13.629 1.00 49.81 271 PRO A CA 1
ATOM 2078 C C . PRO A 1 271 ? 14.617 -17.406 14.407 1.00 49.81 271 PRO A C 1
ATOM 2080 O O . PRO A 1 271 ? 15.655 -18.027 14.199 1.00 49.81 271 PRO A O 1
ATOM 2083 N N . ASN A 1 272 ? 13.721 -17.773 15.318 1.00 49.91 272 ASN A N 1
ATOM 2084 C CA . ASN A 1 272 ? 13.731 -19.034 16.044 1.00 49.91 272 ASN A CA 1
ATOM 2085 C C . ASN A 1 272 ? 13.487 -20.192 15.059 1.00 49.91 272 ASN A C 1
ATOM 2087 O O . ASN A 1 272 ? 12.371 -20.358 14.565 1.00 49.91 272 ASN A O 1
ATOM 2091 N N . GLU A 1 273 ? 14.525 -20.979 14.771 1.00 43.09 273 GLU A N 1
ATOM 2092 C CA . GLU A 1 273 ? 14.406 -22.280 14.109 1.00 43.09 273 GLU A CA 1
ATOM 2093 C C . GLU A 1 273 ? 13.798 -23.288 15.095 1.00 43.09 273 GLU A C 1
ATOM 2095 O O . GLU A 1 273 ? 14.492 -24.028 15.790 1.00 43.09 273 GLU A O 1
ATOM 2100 N N . GLY A 1 274 ? 12.468 -23.284 15.177 1.00 44.25 274 GLY A N 1
ATOM 2101 C CA . GLY A 1 274 ? 11.703 -24.307 15.876 1.00 44.25 274 GLY A CA 1
ATOM 2102 C C . GLY A 1 274 ? 11.674 -25.597 15.062 1.00 44.25 274 GLY A C 1
ATOM 2103 O O . GLY A 1 274 ? 11.003 -25.682 14.034 1.00 44.25 274 GLY A O 1
ATOM 2104 N N . THR A 1 275 ? 12.394 -26.605 15.541 1.00 47.34 275 THR A N 1
ATOM 2105 C CA . THR A 1 275 ? 12.309 -28.003 15.121 1.00 47.34 275 THR A CA 1
ATOM 2106 C C . THR A 1 275 ? 10.895 -28.542 15.357 1.00 47.34 275 THR A C 1
ATOM 2108 O O . THR A 1 275 ? 10.516 -28.895 16.471 1.00 47.34 275 THR A O 1
ATOM 2111 N N . GLY A 1 276 ? 10.096 -28.580 14.290 1.00 40.22 276 GLY A N 1
ATOM 2112 C CA . GLY A 1 276 ? 8.782 -29.217 14.259 1.00 40.22 276 GLY A CA 1
ATOM 2113 C C . GLY A 1 276 ? 8.901 -30.702 13.938 1.00 40.22 276 GLY A C 1
ATOM 2114 O O . GLY A 1 276 ? 9.063 -31.090 12.783 1.00 40.22 276 GLY A O 1
ATOM 2115 N N . GLU A 1 277 ? 8.829 -31.512 14.985 1.00 42.00 277 GLU A N 1
ATOM 2116 C CA . GLU A 1 277 ? 8.646 -32.961 14.968 1.00 42.00 277 GLU A CA 1
ATOM 2117 C C . GLU A 1 277 ? 7.329 -33.314 14.236 1.00 42.00 277 GLU A C 1
ATOM 2119 O O . GLU A 1 277 ? 6.262 -32.805 14.583 1.00 42.00 277 GLU A O 1
ATOM 2124 N N . GLN A 1 278 ? 7.394 -34.151 13.193 1.00 47.06 278 GLN A N 1
ATOM 2125 C CA . GLN A 1 278 ? 6.211 -34.734 12.542 1.00 47.06 278 GLN A CA 1
ATOM 2126 C C . GLN A 1 278 ? 5.599 -35.809 13.451 1.00 47.06 278 GLN A C 1
ATOM 2128 O O . GLN A 1 278 ? 6.331 -36.726 13.825 1.00 47.06 278 GLN A O 1
ATOM 2133 N N . PRO A 1 279 ? 4.282 -35.804 13.726 1.00 58.03 279 PRO A N 1
ATOM 2134 C CA . PRO A 1 279 ? 3.613 -36.998 14.206 1.00 58.03 279 PRO A CA 1
ATOM 2135 C C . PRO A 1 279 ? 3.110 -37.868 13.050 1.00 58.03 279 PRO A C 1
ATOM 2137 O O . PRO A 1 279 ? 2.720 -37.405 11.974 1.00 58.03 279 PRO A O 1
ATOM 2140 N N . ASP A 1 280 ? 3.170 -39.159 13.338 1.00 51.53 280 ASP A N 1
ATOM 2141 C CA . ASP A 1 280 ? 3.004 -40.304 12.468 1.00 51.53 280 ASP A CA 1
ATOM 2142 C C . ASP A 1 280 ? 1.625 -40.474 11.818 1.00 51.53 280 ASP A C 1
ATOM 2144 O O . ASP A 1 280 ? 0.576 -40.073 12.319 1.00 51.53 280 ASP A O 1
ATOM 2148 N N . LYS A 1 281 ? 1.674 -41.191 10.693 1.00 52.53 281 LYS A N 1
ATOM 2149 C CA . LYS A 1 281 ? 0.554 -41.834 10.005 1.00 52.53 281 LYS A CA 1
ATOM 2150 C C . LYS A 1 281 ? -0.248 -42.754 10.939 1.00 52.53 281 LYS A C 1
ATOM 2152 O O . LYS A 1 281 ? 0.326 -43.649 11.552 1.00 52.53 281 LYS A O 1
ATOM 2157 N N . ALA A 1 282 ? -1.572 -42.670 10.852 1.00 47.19 282 ALA A N 1
ATOM 2158 C CA . ALA A 1 282 ? -2.493 -43.801 11.003 1.00 47.19 282 ALA A CA 1
ATOM 2159 C C . ALA A 1 282 ? -3.687 -43.522 10.067 1.00 47.19 282 ALA A C 1
ATOM 2161 O O . ALA A 1 282 ? -4.270 -42.448 10.150 1.00 47.19 282 ALA A O 1
ATOM 2162 N N . THR A 1 283 ? -3.835 -44.205 8.928 1.00 54.62 283 THR A N 1
ATOM 2163 C CA . THR A 1 283 ? -4.579 -45.467 8.715 1.00 54.62 283 THR A CA 1
ATOM 2164 C C . THR A 1 283 ? -5.989 -45.499 9.304 1.00 54.62 283 THR A C 1
ATOM 2166 O O . THR A 1 283 ? -6.135 -45.440 10.521 1.00 54.62 283 THR A O 1
ATOM 2169 N N . GLU A 1 284 ? -6.921 -45.755 8.373 1.00 46.69 284 GLU A N 1
ATOM 2170 C CA . GLU A 1 284 ? -8.358 -46.087 8.470 1.00 46.69 284 GLU A CA 1
ATOM 2171 C C . GLU A 1 284 ? -9.356 -44.923 8.436 1.00 46.69 284 GLU A C 1
ATOM 2173 O O . GLU A 1 284 ? -9.418 -44.117 9.386 1.00 46.69 284 GLU A O 1
#